Protein 7B1F (pdb70)

Organism: Homo sapiens (NCBI:txid9606)

Radius of gyration: 22.51 Å; Cα contacts (8 Å, |Δi|>4): 370; chains: 4; bounding box: 49×45×79 Å

B-factor: mean 56.95, std 21.89, range [23.75, 147.96]

Solvent-accessible surface area: 15932 Å² total

Foldseek 3Di:
DVVVVVVVVVVVVVVVVVVVVVVVVVVVVVVVVQVVCCVVLQWRWDCDPVSKTKIDGVLDPDPPDIWIWDDPVQIHTDDDPNCVVVVVLCCVPCPVVVDPVSSSVVVNVVSVVVSDDD/DDPVVVVVVVVVVVVVVVVVVVCVVCVVVVVVVQVVCCVPLQWRWDQDPVRWIWIDGVLDPDPPAIWIKGDPDPPDDDIDTDDDPNVVVPVVLCCVPCPVVVDPVVSSVVVNVVSVVVPDPD/DCAVVRVVCVVVVCPPPDD/DCAVVVVVVCVVVVVVVVD

Nearest PDB structures (foldseek):
  7b1h-assembly1_A  TM=9.766E-01  e=5.610E-18  Homo sapiens
  7b1j-assembly1_A  TM=9.605E-01  e=9.181E-18  Homo sapiens
  7b1j-assembly1_B  TM=9.249E-01  e=5.474E-17  Homo sapiens
  7b1h-assembly2_E  TM=8.716E-01  e=3.783E-17  Homo sapiens
  4dzo-assembly1_A  TM=8.527E-01  e=6.585E-17  Homo sapiens

Structure (mmCIF, N/CA/C/O backbone):
data_7B1F
#
_entry.id   7B1F
#
_cell.length_a   34.219
_cell.length_b   80.492
_cell.length_c   133.998
_cell.angle_alpha   90.000
_cell.angle_beta   90.000
_cell.angle_gamma   90.000
#
_symmetry.space_group_name_H-M   'P 21 21 21'
#
loop_
_entity.id
_entity.type
_entity.pdbx_description
1 polymer 'Mitotic spindle assembly checkpoint protein MAD1'
2 polymer 'Mitotic checkpoint serine/threonine-protein kinase BUB1'
3 water water
#
loop_
_atom_site.group_PDB
_atom_site.id
_atom_site.type_symbol
_atom_site.label_atom_id
_atom_site.label_alt_id
_atom_site.label_comp_id
_atom_site.label_asym_id
_atom_site.label_entity_id
_atom_site.label_seq_id
_atom_site.pdbx_PDB_ins_code
_atom_site.Cartn_x
_atom_site.Cartn_y
_atom_site.Cartn_z
_atom_site.occupancy
_atom_site.B_iso_or_equiv
_atom_site.auth_seq_id
_atom_site.auth_comp_id
_atom_site.auth_asym_id
_atom_site.auth_atom_id
_atom_site.pdbx_PDB_model_num
ATOM 1 N N . SER A 1 1 ? 23.457 14.693 58.703 1.00 34.79 597 SER B N 1
ATOM 2 C CA . SER A 1 1 ? 24.791 14.164 58.962 1.00 36.76 597 SER B CA 1
ATOM 3 C C . SER A 1 1 ? 25.662 14.232 57.714 1.00 38.81 597 SER B C 1
ATOM 4 O O . SER A 1 1 ? 25.153 14.218 56.594 1.00 33.36 597 SER B O 1
ATOM 7 N N . SER A 1 2 ? 26.980 14.319 57.915 1.00 33.76 598 SER B N 1
ATOM 8 C CA . SER A 1 2 ? 27.906 14.198 56.793 1.00 33.01 598 SER B CA 1
ATOM 9 C C . SER A 1 2 ? 27.741 12.850 56.106 1.00 31.12 598 SER B C 1
ATOM 10 O O . SER A 1 2 ? 27.897 12.737 54.884 1.00 39.34 598 SER B O 1
ATOM 13 N N . LYS A 1 3 ? 27.446 11.815 56.895 1.00 35.75 599 LYS B N 1
ATOM 14 C CA . LYS A 1 3 ? 27.125 10.484 56.392 1.00 38.98 599 LYS B CA 1
ATOM 15 C C . LYS A 1 3 ? 26.083 10.539 55.278 1.00 43.27 599 LYS B C 1
ATOM 16 O O . LYS A 1 3 ? 26.335 10.113 54.145 1.00 40.34 599 LYS B O 1
ATOM 22 N N . GLU A 1 4 ? 24.896 11.070 55.589 1.00 39.01 600 GLU B N 1
ATOM 23 C CA . GLU A 1 4 ? 23.820 11.122 54.602 1.00 37.97 600 GLU B CA 1
ATOM 24 C C . GLU A 1 4 ? 24.158 12.067 53.455 1.00 39.48 600 GLU B C 1
ATOM 25 O O . GLU A 1 4 ? 23.813 11.794 52.298 1.00 38.56 600 GLU B O 1
ATOM 31 N N . VAL A 1 5 ? 24.828 13.182 53.755 1.00 36.92 601 VAL B N 1
ATOM 32 C CA . VAL A 1 5 ? 25.216 14.130 52.712 1.00 36.36 601 VAL B CA 1
ATOM 33 C C . VAL A 1 5 ? 26.118 13.452 51.688 1.00 43.83 601 VAL B C 1
ATOM 34 O O . VAL A 1 5 ? 25.947 13.618 50.474 1.00 37.84 601 VAL B O 1
ATOM 38 N N . ALA A 1 6 ? 27.091 12.672 52.165 1.00 40.44 602 ALA B N 1
ATOM 39 C CA . ALA A 1 6 ? 28.003 11.987 51.254 1.00 41.27 602 ALA B CA 1
ATOM 40 C C . ALA A 1 6 ? 27.274 10.941 50.423 1.00 41.43 602 ALA B C 1
ATOM 41 O O . ALA A 1 6 ? 27.514 10.818 49.216 1.00 43.24 602 ALA B O 1
ATOM 43 N N . GLU A 1 7 ? 26.382 10.174 51.053 1.00 43.68 603 GLU B N 1
ATOM 44 C CA . GLU A 1 7 ? 25.654 9.141 50.325 1.00 47.01 603 GLU B CA 1
ATOM 45 C C . GLU A 1 7 ? 24.737 9.752 49.273 1.00 49.55 603 GLU B C 1
ATOM 46 O O . GLU A 1 7 ? 24.571 9.188 48.184 1.00 42.67 603 GLU B O 1
ATOM 52 N N . LEU A 1 8 ? 24.150 10.915 49.568 1.00 43.87 604 LEU B N 1
ATOM 53 C CA . LEU A 1 8 ? 23.220 11.521 48.623 1.00 44.57 604 LEU B CA 1
ATOM 54 C C . LEU A 1 8 ? 23.939 12.153 47.432 1.00 44.12 604 LEU B C 1
ATOM 55 O O . LEU A 1 8 ? 23.424 12.103 46.310 1.00 44.63 604 LEU B O 1
ATOM 60 N N . LYS A 1 9 ? 25.106 12.739 47.681 1.00 43.36 605 LYS B N 1
ATOM 61 C CA . LYS A 1 9 ? 25.889 13.364 46.623 1.00 43.45 605 LYS B CA 1
ATOM 62 C C . LYS A 1 9 ? 26.267 12.317 45.585 1.00 47.45 605 LYS B C 1
ATOM 63 O O . LYS A 1 9 ? 26.342 12.607 44.391 1.00 48.03 605 LYS B O 1
ATOM 69 N N . LYS A 1 10 ? 26.504 11.095 46.052 1.00 42.84 606 LYS B N 1
ATOM 70 C CA . LYS A 1 10 ? 26.862 9.992 45.171 1.00 52.64 606 LYS B CA 1
ATOM 71 C C . LYS A 1 10 ? 25.634 9.537 44.394 1.00 52.32 606 LYS B C 1
ATOM 72 O O . LYS A 1 10 ? 25.738 9.098 43.248 1.00 51.73 606 LYS B O 1
ATOM 78 N N . GLN A 1 11 ? 24.471 9.645 45.028 1.00 47.73 607 GLN B N 1
ATOM 79 C CA . GLN A 1 11 ? 23.215 9.257 44.399 1.00 50.09 607 GLN B CA 1
ATOM 80 C C . GLN A 1 11 ? 22.875 10.229 43.277 1.00 52.98 607 GLN B C 1
ATOM 81 O O . GLN A 1 11 ? 22.381 9.829 42.223 1.00 54.91 607 GLN B O 1
ATOM 87 N N . VAL A 1 12 ? 23.144 11.509 43.513 1.00 48.47 608 VAL B N 1
ATOM 88 C CA . VAL A 1 12 ? 22.879 12.541 42.519 1.00 50.14 608 VAL B CA 1
ATOM 89 C C . VAL A 1 12 ? 23.745 12.303 41.288 1.00 59.80 608 VAL B C 1
ATOM 90 O O . VAL A 1 12 ? 23.284 12.440 40.155 1.00 63.31 608 VAL B O 1
ATOM 94 N N . GLU A 1 13 ? 25.004 11.946 41.522 1.00 55.52 609 GLU B N 1
ATOM 95 C CA . GLU A 1 13 ? 25.938 11.673 40.438 1.00 58.22 609 GLU B CA 1
ATOM 96 C C . GLU A 1 13 ? 25.504 10.420 39.688 1.00 61.58 609 GLU B C 1
ATOM 97 O O . GLU A 1 13 ? 25.612 10.346 38.464 1.00 61.69 609 GLU B O 1
ATOM 103 N N . SER A 1 14 ? 25.002 9.438 40.429 1.00 60.51 610 SER B N 1
ATOM 104 C CA . SER A 1 14 ? 24.541 8.190 39.835 1.00 59.36 610 SER B CA 1
ATOM 105 C C . SER A 1 14 ? 23.282 8.423 39.008 1.00 66.74 610 SER B C 1
ATOM 106 O O . SER A 1 14 ? 23.141 7.888 37.909 1.00 69.56 610 SER B O 1
ATOM 109 N N . ALA A 1 15 ? 22.369 9.226 39.546 1.00 65.53 611 ALA B N 1
ATOM 110 C CA . ALA A 1 15 ? 21.119 9.535 38.862 1.00 63.15 611 ALA B CA 1
ATOM 111 C C . ALA A 1 15 ? 21.382 10.304 37.572 1.00 69.64 611 ALA B C 1
ATOM 112 O O . ALA A 1 15 ? 20.742 10.059 36.550 1.00 73.35 611 ALA B O 1
ATOM 114 N N . GLU A 1 16 ? 22.327 11.237 37.631 1.00 65.48 612 GLU B N 1
ATOM 115 C CA . GLU A 1 16 ? 22.683 12.042 36.470 1.00 66.75 612 GLU B CA 1
ATOM 116 C C . GLU A 1 16 ? 23.376 11.181 35.421 1.00 72.24 612 GLU B C 1
ATOM 117 O O . GLU A 1 16 ? 23.205 11.389 34.220 1.00 77.52 612 GLU B O 1
ATOM 12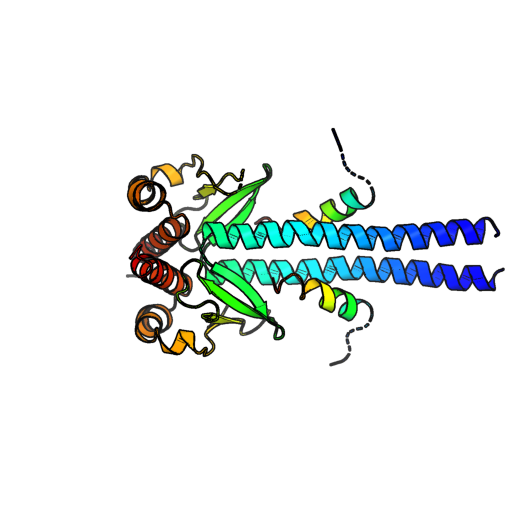3 N N . LEU A 1 17 ? 24.157 10.211 35.885 1.00 70.36 613 LEU B N 1
ATOM 124 C CA . LEU A 1 17 ? 24.875 9.312 34.990 1.00 71.40 613 LEU B CA 1
ATOM 125 C C . LEU A 1 17 ? 23.903 8.419 34.228 1.00 75.31 613 LEU B C 1
ATOM 126 O O . LEU A 1 17 ? 24.119 8.107 33.057 1.00 75.13 613 LEU B O 1
ATOM 131 N N . LYS A 1 18 ? 22.832 8.009 34.901 1.00 77.23 614 LYS B N 1
ATOM 132 C CA . LYS A 1 18 ? 21.824 7.155 34.286 1.00 75.06 614 LYS B CA 1
ATOM 133 C C . LYS A 1 18 ? 21.085 7.904 33.183 1.00 77.59 614 LYS B C 1
ATOM 134 O O . LYS A 1 18 ? 20.731 7.326 32.156 1.00 76.87 614 LYS B O 1
ATOM 140 N N . ASN A 1 19 ? 20.857 9.195 33.404 1.00 72.88 615 ASN B N 1
ATOM 141 C CA . ASN A 1 19 ? 20.164 10.028 32.429 1.00 72.53 615 ASN B CA 1
ATOM 142 C C . ASN A 1 19 ? 21.075 10.356 31.252 1.00 76.66 615 ASN B C 1
ATOM 143 O O . ASN A 1 19 ? 20.639 10.366 30.101 1.00 79.48 615 ASN B O 1
ATOM 148 N N . GLN A 1 20 ? 22.343 10.623 31.548 1.00 72.41 616 GLN B N 1
ATOM 149 C CA . GLN A 1 20 ? 23.318 10.949 30.515 1.00 76.62 616 GLN B CA 1
ATOM 150 C C . GLN A 1 20 ? 23.499 9.782 29.551 1.00 76.53 616 GLN B C 1
ATOM 151 O O . GLN A 1 20 ? 23.603 9.974 28.340 1.00 76.46 616 GLN B O 1
ATOM 157 N N . ARG A 1 21 ? 23.537 8.572 30.100 1.00 78.02 617 ARG B N 1
ATOM 158 C CA . ARG A 1 21 ? 23.701 7.368 29.295 1.00 75.12 617 ARG B CA 1
ATOM 159 C C . ARG A 1 21 ? 22.478 7.140 28.413 1.00 70.63 617 ARG B C 1
ATOM 160 O O . ARG A 1 21 ? 22.604 6.776 27.244 1.00 72.52 617 ARG B O 1
ATOM 168 N N . LEU A 1 22 ? 21.296 7.354 28.982 1.00 69.88 618 LEU B N 1
ATOM 169 C CA . LEU A 1 22 ? 20.049 7.180 28.248 1.00 72.49 618 LEU B CA 1
ATOM 170 C C . LEU A 1 22 ? 20.074 8.041 26.992 1.00 75.31 618 LEU B C 1
ATOM 171 O O . LEU A 1 22 ? 19.476 7.694 25.973 1.00 72.91 618 LEU B O 1
ATOM 176 N N . LYS A 1 23 ? 20.774 9.167 27.078 1.00 74.00 619 LYS B N 1
ATOM 177 C CA . LYS A 1 23 ? 20.904 10.095 25.942 1.00 74.23 619 LYS B CA 1
ATOM 178 C C . LYS A 1 23 ? 21.831 9.489 24.896 1.00 73.63 619 LYS B C 1
ATOM 179 O O . LYS A 1 23 ? 21.467 9.508 23.734 1.00 76.01 619 LYS B O 1
ATOM 185 N N . GLU A 1 24 ? 22.984 8.987 25.293 1.00 69.73 620 GLU B N 1
ATOM 186 C CA . GLU A 1 24 ? 23.993 8.483 24.323 1.00 68.67 620 GLU B CA 1
ATOM 187 C C . GLU A 1 24 ? 23.546 7.230 23.565 1.00 67.82 620 GLU B C 1
ATOM 188 O O . GLU A 1 24 ? 23.828 7.136 22.372 1.00 65.30 620 GLU B O 1
ATOM 194 N N . VAL A 1 25 ? 22.917 6.295 24.260 1.00 68.21 621 VAL B N 1
ATOM 195 C CA . VAL A 1 25 ? 22.539 5.015 23.627 1.00 64.91 621 VAL B CA 1
ATOM 196 C C . VAL A 1 25 ? 21.315 5.294 22.771 1.00 66.32 621 VAL B C 1
ATOM 197 O O . VAL A 1 25 ? 21.176 4.657 21.744 1.00 61.02 621 VAL B O 1
ATOM 201 N N . PHE A 1 26 ? 20.497 6.245 23.167 1.00 61.73 622 PHE B N 1
ATOM 202 C CA . PHE A 1 26 ? 19.362 6.561 22.278 1.00 68.54 622 PHE B CA 1
ATOM 203 C C . PHE A 1 26 ? 19.903 7.116 20.973 1.00 67.68 622 PHE B C 1
ATOM 204 O O . PHE A 1 26 ? 19.425 6.747 19.907 1.00 62.34 622 PHE B O 1
ATOM 212 N N . GLN A 1 27 ? 20.862 8.021 21.070 1.00 65.54 623 GLN B N 1
ATOM 213 C CA . GLN A 1 27 ? 21.398 8.697 19.877 1.00 67.44 623 GLN B CA 1
ATOM 214 C C . GLN A 1 27 ? 21.929 7.648 18.920 1.00 64.93 623 GLN B C 1
ATOM 215 O O . GLN A 1 27 ? 21.594 7.710 17.751 1.00 63.03 623 GLN B O 1
ATOM 221 N N . THR A 1 28 ? 22.738 6.737 19.422 1.00 59.89 624 THR B N 1
ATOM 222 C CA . THR A 1 28 ? 23.352 5.734 18.542 1.00 56.69 624 THR B CA 1
ATOM 223 C C . THR A 1 28 ? 22.291 4.816 17.949 1.00 55.45 624 THR B C 1
ATOM 224 O O . THR A 1 28 ? 22.380 4.528 16.767 1.00 50.95 624 THR B O 1
ATOM 228 N N . LYS A 1 29 ? 21.317 4.408 18.746 1.00 51.73 625 LYS B N 1
ATOM 229 C CA . LYS A 1 29 ? 20.342 3.387 18.303 1.00 54.25 625 LYS B CA 1
ATOM 230 C C . LYS A 1 29 ? 19.407 3.890 17.208 1.00 52.85 625 LYS B C 1
ATOM 231 O O . LYS A 1 29 ? 19.103 3.124 16.317 1.00 48.35 625 LYS B O 1
ATOM 237 N N . ILE A 1 30 ? 18.959 5.122 17.288 1.00 52.47 626 ILE B N 1
ATOM 238 C CA . ILE A 1 30 ? 17.994 5.557 16.289 1.00 59.97 626 ILE B CA 1
ATOM 239 C C . ILE A 1 30 ? 18.721 5.862 14.995 1.00 54.97 626 ILE B C 1
ATOM 240 O O . ILE A 1 30 ? 18.167 5.664 13.912 1.00 50.69 626 ILE B O 1
ATOM 245 N N . GLN A 1 31 ? 19.967 6.333 15.084 1.00 54.27 627 GLN B N 1
ATOM 246 C CA . GLN A 1 31 ? 20.747 6.558 13.877 1.00 58.00 627 GLN B CA 1
ATOM 247 C C . GLN A 1 31 ? 21.080 5.233 13.210 1.00 54.34 627 GLN B C 1
ATOM 248 O O . GLN A 1 31 ? 21.106 5.137 11.977 1.00 54.67 627 GLN B O 1
ATOM 254 N N . GLU A 1 32 ? 21.325 4.198 14.015 1.00 50.44 628 GLU B N 1
ATOM 255 C CA . GLU A 1 32 ? 21.385 2.842 13.485 1.00 49.40 628 GLU B CA 1
ATOM 256 C C . GLU A 1 32 ? 20.038 2.434 12.903 1.00 48.39 628 GLU B C 1
ATOM 257 O O . GLU A 1 32 ? 19.966 1.873 11.804 1.00 44.79 628 GLU B O 1
ATOM 263 N N . PHE A 1 33 ? 18.953 2.716 13.632 1.00 42.41 629 PHE B N 1
ATOM 264 C CA . PHE A 1 33 ? 17.620 2.379 13.143 1.00 46.68 629 PHE B CA 1
ATOM 265 C C . PHE A 1 33 ? 17.258 3.197 11.909 1.00 44.19 629 PHE B C 1
ATOM 266 O O . PHE A 1 33 ? 16.628 2.680 10.978 1.00 41.41 629 PHE B O 1
ATOM 274 N N . ARG A 1 34 ? 17.644 4.475 11.884 1.00 40.02 630 ARG B N 1
ATOM 275 C CA . ARG A 1 34 ? 17.354 5.313 10.725 1.00 46.19 630 ARG B CA 1
ATOM 276 C C . ARG A 1 34 ? 18.105 4.824 9.494 1.00 42.82 630 ARG B C 1
ATOM 277 O O . ARG A 1 34 ? 17.526 4.708 8.407 1.00 46.27 630 ARG B O 1
ATOM 285 N N . LYS A 1 35 ? 19.401 4.537 9.645 1.00 42.89 631 LYS B N 1
ATOM 286 C CA . LYS A 1 35 ? 20.176 4.018 8.524 1.00 43.63 631 LYS B CA 1
ATOM 287 C C . LYS A 1 35 ? 19.627 2.685 8.034 1.00 44.59 631 LYS B C 1
ATOM 288 O O . LYS A 1 35 ? 19.674 2.399 6.833 1.00 44.30 631 LYS B O 1
ATOM 294 N N . ALA A 1 36 ? 19.097 1.863 8.942 1.00 42.55 632 ALA B N 1
ATOM 295 C CA . ALA A 1 36 ? 18.550 0.574 8.537 1.00 41.69 632 ALA B CA 1
ATOM 296 C C . ALA A 1 36 ? 17.252 0.741 7.757 1.00 43.59 632 ALA B C 1
ATOM 297 O O . ALA A 1 36 ? 17.057 0.095 6.721 1.00 38.75 632 ALA B O 1
ATOM 299 N N . CYS A 1 37 ? 16.350 1.601 8.239 1.00 39.26 633 CYS B N 1
ATOM 300 C CA . CYS A 1 37 ? 15.095 1.829 7.528 1.00 41.24 633 CYS B CA 1
ATOM 301 C C . CYS A 1 37 ? 15.344 2.391 6.135 1.00 40.96 633 CYS B C 1
ATOM 302 O O . CYS A 1 37 ? 14.629 2.055 5.184 1.00 39.53 633 CYS B O 1
ATOM 305 N N . TYR A 1 38 ? 16.382 3.223 6.004 1.00 38.69 634 TYR B N 1
ATOM 306 C CA . TYR A 1 38 ? 16.708 3.842 4.691 1.00 37.09 634 TYR B CA 1
ATOM 307 C C . TYR A 1 38 ? 17.238 2.773 3.729 1.00 41.30 634 TYR B C 1
ATOM 308 O O . TYR A 1 38 ? 16.789 2.744 2.569 1.00 42.07 634 TYR B O 1
ATOM 317 N N . THR A 1 39 ? 18.158 1.922 4.193 1.00 35.83 635 THR B N 1
ATOM 318 C CA . THR A 1 39 ? 18.754 0.909 3.326 1.00 37.96 635 THR B CA 1
ATOM 319 C C . THR A 1 39 ? 17.732 -0.146 2.918 1.00 38.40 635 THR B C 1
ATOM 320 O O . THR A 1 39 ? 17.755 -0.639 1.784 1.00 35.47 635 THR B O 1
ATOM 324 N N . LEU A 1 40 ? 16.814 -0.490 3.822 1.00 29.91 636 LEU B N 1
ATOM 325 C CA . LEU A 1 40 ? 15.847 -1.546 3.540 1.00 33.28 636 LEU B CA 1
ATOM 326 C C . LEU A 1 40 ? 14.718 -1.051 2.640 1.00 34.97 636 LEU B C 1
ATOM 327 O O . LEU A 1 40 ? 14.458 -1.635 1.582 1.00 32.83 636 LEU B O 1
ATOM 332 N N . THR A 1 41 ? 14.042 0.028 3.039 1.00 31.89 637 THR B N 1
ATOM 333 C CA . THR A 1 41 ? 12.853 0.473 2.317 1.00 35.93 637 THR B CA 1
ATOM 334 C C . THR A 1 41 ? 13.185 1.360 1.124 1.00 38.94 637 THR B C 1
ATOM 335 O O . THR A 1 41 ? 12.394 1.433 0.177 1.00 33.95 637 THR B O 1
ATOM 339 N N . GLY A 1 42 ? 14.325 2.043 1.153 1.00 34.58 638 GLY B N 1
ATOM 340 C CA . GLY A 1 42 ? 14.676 2.975 0.104 1.00 37.51 638 GLY B CA 1
ATOM 341 C C . GLY A 1 42 ? 14.118 4.370 0.266 1.00 37.50 638 GLY B C 1
ATOM 342 O O . GLY A 1 42 ? 14.083 5.123 -0.714 1.00 36.64 638 GLY B O 1
ATOM 343 N N . TYR A 1 43 ? 13.685 4.747 1.469 1.00 37.46 639 TYR B N 1
ATOM 344 C CA . TYR A 1 43 ? 13.079 6.053 1.704 1.00 39.09 639 TYR B CA 1
ATOM 345 C C . TYR A 1 43 ? 13.687 6.710 2.936 1.00 40.45 639 TYR B C 1
ATOM 346 O O . TYR A 1 43 ? 13.777 6.082 3.995 1.00 40.35 639 TYR B O 1
ATOM 355 N N . GLN A 1 44 ? 14.028 8.000 2.807 1.00 45.73 640 GLN B N 1
ATOM 356 C CA . GLN A 1 44 ? 14.539 8.785 3.964 1.00 50.79 640 GLN B CA 1
ATOM 357 C C . GLN A 1 44 ? 13.331 9.434 4.643 1.00 48.84 640 GLN B C 1
ATOM 358 O O . GLN A 1 44 ? 12.758 10.364 4.049 1.00 48.98 640 GLN B O 1
ATOM 364 N N . ILE A 1 45 ? 12.961 8.964 5.834 1.00 44.26 641 ILE B N 1
ATOM 365 C CA . ILE A 1 45 ? 11.780 9.445 6.546 1.00 46.94 641 ILE B CA 1
ATOM 366 C C . ILE A 1 45 ? 12.221 10.498 7.556 1.00 53.32 641 ILE B C 1
ATOM 367 O O . ILE A 1 45 ? 12.817 10.172 8.589 1.00 53.05 641 ILE B O 1
ATOM 372 N N . ASP A 1 46 ? 11.920 11.761 7.259 1.00 51.17 642 ASP B N 1
ATOM 373 C CA . ASP A 1 46 ? 12.223 12.886 8.135 1.00 53.30 642 ASP B CA 1
ATOM 374 C C . ASP A 1 46 ? 10.927 13.433 8.716 1.00 59.33 642 ASP B C 1
ATOM 375 O O . ASP A 1 46 ? 9.992 13.741 7.970 1.00 59.17 642 ASP B O 1
ATOM 380 N N . ILE A 1 47 ? 10.890 13.600 10.031 1.00 63.05 643 ILE B N 1
ATOM 381 C CA . ILE A 1 47 ? 9.747 14.287 10.690 1.00 66.36 643 ILE B CA 1
ATOM 382 C C . ILE A 1 47 ? 10.063 15.775 10.602 1.00 71.99 643 ILE B C 1
ATOM 383 O O . ILE A 1 47 ? 11.016 16.198 11.247 1.00 68.93 643 ILE B O 1
ATOM 388 N N . THR A 1 48 ? 9.307 16.519 9.795 1.00 74.15 644 THR B N 1
ATOM 389 C CA . THR A 1 48 ? 9.609 17.945 9.528 1.00 74.95 644 THR B CA 1
ATOM 390 C C . THR A 1 48 ? 9.127 18.869 10.634 1.00 79.28 644 THR B C 1
ATOM 391 O O . THR A 1 48 ? 8.429 18.396 11.522 1.00 78.39 644 THR B O 1
ATOM 395 N N . THR A 1 49 ? 9.423 20.158 10.497 1.00 83.91 645 THR B N 1
ATOM 396 C CA . THR A 1 49 ? 9.108 21.181 11.539 1.00 86.27 645 THR B CA 1
ATOM 397 C C . THR A 1 49 ? 7.607 21.354 11.769 1.00 89.21 645 THR B C 1
ATOM 398 O O . THR A 1 49 ? 7.267 22.083 12.715 1.00 92.01 645 THR B O 1
ATOM 402 N N . GLU A 1 50 ? 6.753 20.767 10.928 1.00 83.33 646 GLU B N 1
ATOM 403 C CA . GLU A 1 50 ? 5.288 20.846 11.179 1.00 83.34 646 GLU B CA 1
ATOM 404 C C . GLU A 1 50 ? 4.697 19.505 11.631 1.00 83.42 646 GLU B C 1
ATOM 405 O O . GLU A 1 50 ? 3.506 19.294 11.376 1.00 83.68 646 GLU B O 1
ATOM 411 N N . ASN A 1 51 ? 5.484 18.614 12.234 1.00 81.57 647 ASN B N 1
ATOM 412 C CA . ASN A 1 51 ? 4.955 17.257 12.552 1.00 81.17 647 ASN B CA 1
ATOM 413 C C . ASN A 1 51 ? 4.439 16.631 11.258 1.00 83.28 647 ASN B C 1
ATOM 414 O O . ASN A 1 51 ? 3.399 15.951 11.281 1.00 85.11 647 ASN B O 1
ATOM 419 N N . GLN A 1 52 ? 5.144 16.865 10.159 1.00 79.61 648 GLN B N 1
ATOM 420 C CA . GLN A 1 52 ? 4.773 16.255 8.870 1.00 70.97 648 GLN B CA 1
ATOM 421 C C . GLN A 1 52 ? 5.860 15.227 8.582 1.00 69.69 648 GLN B C 1
ATOM 422 O O . GLN A 1 52 ? 6.899 15.303 9.228 1.00 71.16 648 GLN B O 1
ATOM 428 N N . TYR A 1 53 ? 5.623 14.316 7.655 1.00 62.44 649 TYR B N 1
ATOM 429 C CA . TYR A 1 53 ? 6.652 13.323 7.271 1.00 57.02 649 TYR B CA 1
ATOM 430 C C . TYR A 1 53 ? 7.087 13.547 5.830 1.00 58.77 649 TYR B C 1
ATOM 431 O O . TYR A 1 53 ? 6.262 13.378 4.941 1.00 53.93 649 TYR B O 1
ATOM 440 N N . ARG A 1 54 ? 8.322 14.007 5.630 1.00 54.97 650 ARG B N 1
ATOM 441 C CA . ARG A 1 54 ? 8.850 14.194 4.287 1.00 57.45 650 ARG B CA 1
ATOM 442 C C . ARG A 1 54 ? 9.725 13.003 3.929 1.00 56.12 650 ARG B C 1
ATOM 443 O O . ARG A 1 54 ? 10.576 12.588 4.723 1.00 52.27 650 ARG B O 1
ATOM 451 N N . LEU A 1 55 ? 9.510 12.458 2.737 1.00 53.18 651 LEU B N 1
ATOM 452 C CA . LEU A 1 55 ? 10.177 11.243 2.299 1.00 49.42 651 LEU B CA 1
ATOM 453 C C . LEU A 1 55 ? 11.015 11.528 1.063 1.00 49.56 651 LEU B C 1
ATOM 454 O O . LEU A 1 55 ? 10.567 12.217 0.140 1.00 47.65 651 LEU B O 1
ATOM 459 N N . THR A 1 56 ? 12.236 11.004 1.058 1.00 46.89 652 THR B N 1
ATOM 460 C CA . THR A 1 56 ? 13.147 11.116 -0.071 1.00 47.14 652 THR B CA 1
ATOM 461 C C . THR A 1 56 ? 13.575 9.718 -0.489 1.00 46.53 652 THR B C 1
ATOM 462 O O . THR A 1 56 ? 13.976 8.910 0.355 1.00 45.49 652 THR B O 1
ATOM 466 N N . SER A 1 57 ? 13.485 9.435 -1.784 1.00 43.63 653 SER B N 1
ATOM 467 C CA . SER A 1 57 ? 13.828 8.116 -2.289 1.00 40.54 653 SER B CA 1
ATOM 468 C C . SER A 1 57 ? 15.332 7.988 -2.486 1.00 43.34 653 SER B C 1
ATOM 469 O O . SER A 1 57 ? 16.011 8.950 -2.855 1.00 42.40 653 SER B O 1
ATOM 472 N N . LEU A 1 58 ? 15.849 6.784 -2.228 1.00 43.35 654 LEU B N 1
ATOM 473 C CA . LEU A 1 58 ? 17.241 6.490 -2.548 1.00 45.13 654 LEU B CA 1
ATOM 474 C C . LEU A 1 58 ? 17.508 6.644 -4.039 1.00 41.26 654 LEU B C 1
ATOM 475 O O . LEU A 1 58 ? 18.637 6.945 -4.444 1.00 40.22 654 LEU B O 1
ATOM 480 N N . TYR A 1 59 ? 16.480 6.455 -4.865 1.00 37.52 655 TYR B N 1
ATOM 481 C CA . TYR A 1 59 ? 16.588 6.562 -6.312 1.00 41.67 655 TYR B CA 1
ATOM 482 C C . TYR A 1 59 ? 16.019 7.873 -6.842 1.00 43.12 655 TYR B C 1
ATOM 483 O O . TYR A 1 59 ? 15.619 7.940 -8.010 1.00 47.42 655 TYR B O 1
ATOM 492 N N . ALA A 1 60 ? 15.967 8.909 -6.006 1.00 46.39 656 ALA B N 1
ATOM 493 C CA . ALA A 1 60 ? 15.503 10.215 -6.453 1.00 50.03 656 ALA B CA 1
ATOM 494 C C . ALA A 1 60 ? 16.390 10.727 -7.579 1.00 50.54 656 ALA B C 1
ATOM 495 O O . ALA A 1 60 ? 17.620 10.718 -7.472 1.00 52.10 656 ALA B O 1
ATOM 497 N N . GLU A 1 61 ? 15.761 11.171 -8.667 1.00 53.83 657 GLU B N 1
ATOM 498 C CA . GLU A 1 61 ? 16.509 11.554 -9.856 1.00 57.01 657 GLU B CA 1
ATOM 499 C C . GLU A 1 61 ? 17.101 12.953 -9.764 1.00 58.44 657 GLU B C 1
ATOM 500 O O . GLU A 1 61 ? 18.092 13.236 -10.445 1.00 60.65 657 GLU B O 1
ATOM 506 N N . HIS A 1 62 ? 16.530 13.832 -8.938 1.00 60.17 658 HIS B N 1
ATOM 507 C CA . HIS A 1 62 ? 17.045 15.183 -8.803 1.00 61.58 658 HIS B CA 1
ATOM 508 C C . HIS A 1 62 ? 17.074 15.574 -7.329 1.00 63.42 658 HIS B C 1
ATOM 509 O O . HIS A 1 62 ? 16.077 15.362 -6.615 1.00 61.02 658 HIS B O 1
ATOM 516 N N . PRO A 1 63 ? 18.184 16.131 -6.849 1.00 64.10 659 PRO B N 1
ATOM 517 C CA . PRO A 1 63 ? 18.240 16.579 -5.453 1.00 63.01 659 PRO B CA 1
ATOM 518 C C . PRO A 1 63 ? 17.139 17.585 -5.159 1.00 62.56 659 PRO B C 1
ATOM 519 O O . PRO A 1 63 ? 16.918 18.534 -5.915 1.00 66.57 659 PRO B O 1
ATOM 523 N N . GLY A 1 64 ? 16.432 17.362 -4.056 1.00 56.47 660 GLY B N 1
ATOM 524 C CA . GLY A 1 64 ? 15.303 18.173 -3.676 1.00 58.98 660 GLY B CA 1
ATOM 525 C C . GLY A 1 64 ? 13.955 17.529 -3.924 1.00 54.91 660 GLY B C 1
ATOM 526 O O . GLY A 1 64 ? 12.955 17.986 -3.359 1.00 50.51 660 GLY B O 1
ATOM 527 N N . ASP A 1 65 ? 13.900 16.490 -4.756 1.00 53.69 661 ASP B N 1
ATOM 528 C CA . ASP A 1 65 ? 12.650 15.775 -4.977 1.00 52.80 661 ASP B CA 1
ATOM 529 C C . ASP A 1 65 ? 12.222 15.074 -3.696 1.00 52.00 661 ASP B C 1
ATOM 530 O O . ASP A 1 65 ? 13.006 14.345 -3.081 1.00 52.03 661 ASP B O 1
ATOM 535 N N . CYS A 1 66 ? 10.974 15.294 -3.293 1.00 45.38 662 CYS B N 1
ATOM 536 C CA . CYS A 1 66 ? 10.494 14.758 -2.030 1.00 50.66 662 CYS B CA 1
ATOM 537 C C . CYS A 1 66 ? 8.983 14.612 -2.085 1.00 50.40 662 CYS B C 1
ATOM 538 O O . CYS A 1 66 ? 8.312 15.189 -2.944 1.00 49.35 662 CYS B O 1
ATOM 541 N N . LEU A 1 67 ? 8.463 13.825 -1.149 1.00 50.10 663 LEU B N 1
ATOM 542 C CA . LEU A 1 67 ? 7.034 13.682 -0.922 1.00 53.81 663 LEU B CA 1
ATOM 543 C C . LEU A 1 67 ? 6.748 14.005 0.536 1.00 55.82 663 LEU B C 1
ATOM 544 O O . LEU A 1 67 ? 7.496 13.591 1.428 1.00 55.67 663 LEU B O 1
ATOM 549 N N . ILE A 1 68 ? 5.678 14.755 0.781 1.00 52.98 664 ILE B N 1
ATOM 550 C CA . ILE A 1 68 ? 5.305 15.171 2.127 1.00 56.03 664 ILE B CA 1
ATOM 551 C C . ILE A 1 68 ? 3.939 14.587 2.454 1.00 57.04 664 ILE B C 1
ATOM 552 O O . ILE A 1 68 ? 2.983 14.757 1.688 1.00 55.38 664 ILE B O 1
ATOM 557 N N . PHE A 1 69 ? 3.853 13.901 3.590 1.00 52.93 665 PHE B N 1
ATOM 558 C CA . PHE A 1 69 ? 2.620 13.287 4.058 1.00 57.01 665 PHE B CA 1
ATOM 559 C C . PHE A 1 69 ? 2.201 13.947 5.362 1.00 61.74 665 PHE B C 1
ATOM 560 O O . PHE A 1 69 ? 3.021 14.110 6.272 1.00 62.33 665 PHE B O 1
ATOM 568 N N . LYS A 1 70 ? 0.930 14.328 5.447 1.00 62.04 666 LYS B N 1
ATOM 569 C CA . LYS A 1 70 ? 0.374 14.956 6.636 1.00 65.13 666 LYS B CA 1
ATOM 570 C C . LYS A 1 70 ? -0.317 13.908 7.499 1.00 69.01 666 LYS B C 1
ATOM 571 O O . LYS A 1 70 ? -1.028 13.039 6.987 1.00 71.41 666 LYS B O 1
ATOM 577 N N . ALA A 1 71 ? -0.102 13.994 8.807 1.00 67.44 667 ALA B N 1
ATOM 578 C CA . ALA A 1 71 ? -0.715 13.083 9.760 1.00 75.46 667 ALA B CA 1
ATOM 579 C C . ALA A 1 71 ? -1.872 13.767 10.478 1.00 83.32 667 ALA B C 1
ATOM 580 O O . ALA A 1 71 ? -1.868 14.982 10.687 1.00 85.62 667 ALA B O 1
ATOM 582 N N . THR A 1 72 ? -2.866 12.969 10.855 1.00 89.65 668 THR B N 1
ATOM 583 C CA . THR A 1 72 ? -4.056 13.484 11.523 1.00 88.70 668 THR B CA 1
ATOM 584 C C . THR A 1 72 ? -4.290 12.766 12.849 1.00 86.89 668 THR B C 1
ATOM 585 O O . THR A 1 72 ? -4.900 13.314 13.768 1.00 90.16 668 THR B O 1
ATOM 589 N N . SER A 1 77 ? -4.951 8.662 11.768 1.00 94.36 673 SER B N 1
ATOM 590 C CA . SER A 1 77 ? -5.097 7.279 11.329 1.00 96.72 673 SER B CA 1
ATOM 591 C C . SER A 1 77 ? -4.895 7.173 9.822 1.00 92.29 673 SER B C 1
ATOM 592 O O . SER A 1 77 ? -4.269 6.234 9.335 1.00 88.14 673 SER B O 1
ATOM 595 N N . LYS A 1 78 ? -5.438 8.137 9.088 1.00 90.47 674 LYS B N 1
ATOM 596 C CA . LYS A 1 78 ? -5.218 8.257 7.655 1.00 85.80 674 LYS B CA 1
ATOM 597 C C . LYS A 1 78 ? -4.199 9.357 7.395 1.00 83.01 674 LYS B C 1
ATOM 598 O O . LYS A 1 78 ? -4.097 10.317 8.162 1.00 85.76 674 LYS B O 1
ATOM 604 N N . MET A 1 79 ? -3.439 9.224 6.313 1.00 74.83 675 MET B N 1
ATOM 605 C CA . MET A 1 79 ? -2.422 10.225 6.035 1.00 66.95 675 MET B CA 1
ATOM 606 C C . MET A 1 79 ? -2.559 10.765 4.626 1.00 63.28 675 MET B C 1
ATOM 607 O O . MET A 1 79 ? -2.598 10.000 3.655 1.00 65.10 675 MET B O 1
ATOM 612 N N . GLN A 1 80 ? -2.564 12.087 4.535 1.00 63.76 676 GLN B N 1
ATOM 613 C CA . GLN A 1 80 ? -2.826 12.826 3.315 1.00 65.58 676 GLN B CA 1
ATOM 614 C C . GLN A 1 80 ? -1.509 13.239 2.681 1.00 62.30 676 GLN B C 1
ATOM 615 O O . GLN A 1 80 ? -0.625 13.771 3.361 1.00 60.52 676 GLN B O 1
ATOM 621 N N . LEU A 1 81 ? -1.383 12.987 1.384 1.00 56.34 677 LEU B N 1
ATOM 622 C CA . LEU A 1 81 ? -0.241 13.466 0.625 1.00 56.43 677 LEU B CA 1
ATOM 623 C C . LEU A 1 81 ? -0.439 14.937 0.285 1.00 61.99 677 LEU B C 1
ATOM 624 O O . LEU A 1 81 ? -1.498 15.329 -0.215 1.00 63.29 677 LEU B O 1
ATOM 629 N N . LEU A 1 82 ? 0.575 15.747 0.561 1.00 59.88 678 LEU B N 1
ATOM 630 C CA . LEU A 1 82 ? 0.531 17.172 0.280 1.00 59.29 678 LEU B CA 1
ATOM 631 C C . LEU A 1 82 ? 1.242 17.478 -1.034 1.00 62.10 678 LEU B C 1
ATOM 632 O O . LEU A 1 82 ? 1.931 16.634 -1.615 1.00 62.80 678 LEU B O 1
ATOM 637 N N . GLU A 1 83 ? 1.068 18.715 -1.495 1.00 64.29 679 GLU B N 1
ATOM 638 C CA . GLU A 1 83 ? 1.599 19.134 -2.786 1.00 60.92 679 GLU B CA 1
ATOM 639 C C . GLU A 1 83 ? 3.086 19.462 -2.688 1.00 59.06 679 GLU B C 1
ATOM 640 O O . GLU A 1 83 ? 3.513 20.219 -1.808 1.00 66.91 679 GLU B O 1
ATOM 646 N N . THR A 1 84 ? 3.842 18.865 -3.60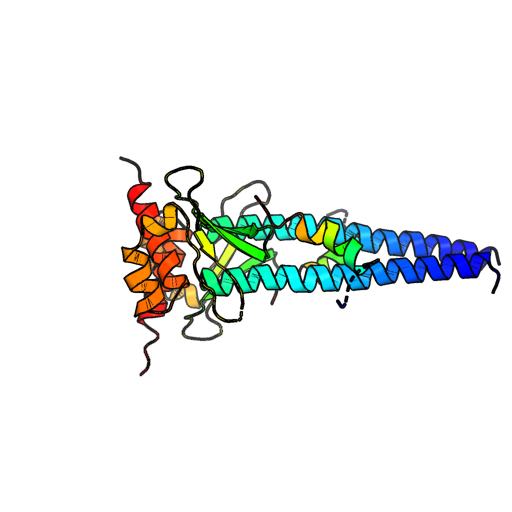4 1.00 59.56 680 THR B N 1
ATOM 647 C CA . THR A 1 84 ? 5.291 19.119 -3.793 1.00 59.77 680 THR B CA 1
ATOM 648 C C . THR A 1 84 ? 5.570 19.087 -5.298 1.00 58.00 680 THR B C 1
ATOM 649 O O . THR A 1 84 ? 4.735 18.560 -6.054 1.00 63.30 680 THR B O 1
ATOM 653 N N . GLU A 1 85 ? 6.694 19.657 -5.716 1.00 59.80 681 GLU B N 1
ATOM 654 C CA . GLU A 1 85 ? 7.057 19.651 -7.152 1.00 62.71 681 GLU B CA 1
ATOM 655 C C . GLU A 1 85 ? 7.036 18.209 -7.676 1.00 62.33 681 GLU B C 1
ATOM 656 O O . GLU A 1 85 ? 6.555 18.003 -8.796 1.00 62.36 681 GLU B O 1
ATOM 662 N N . PHE A 1 86 ? 7.474 17.245 -6.862 1.00 61.26 682 PHE B N 1
ATOM 663 C CA . PHE A 1 86 ? 7.567 15.859 -7.295 1.00 59.70 682 PHE B CA 1
ATOM 664 C C . PHE A 1 86 ? 6.207 15.166 -7.252 1.00 53.81 682 PHE B C 1
ATOM 665 O O . PHE A 1 86 ? 5.967 14.229 -8.023 1.00 60.35 682 PHE B O 1
ATOM 673 N N . SER A 1 87 ? 5.310 15.616 -6.369 1.00 59.62 683 SER B N 1
ATOM 674 C CA . SER A 1 87 ? 3.948 15.091 -6.333 1.00 59.88 683 SER B CA 1
ATOM 675 C C . SER A 1 87 ? 3.270 15.201 -7.695 1.00 57.55 683 SER B C 1
ATOM 676 O O . SER A 1 87 ? 2.583 14.271 -8.136 1.00 57.54 683 SER B O 1
ATOM 679 N N . HIS A 1 88 ? 3.471 16.327 -8.385 1.00 63.00 684 HIS B N 1
ATOM 680 C CA . HIS A 1 88 ? 2.812 16.542 -9.668 1.00 65.41 684 HIS B CA 1
ATOM 681 C C . HIS A 1 88 ? 3.349 15.612 -10.749 1.00 62.76 684 HIS B C 1
ATOM 682 O O . HIS A 1 88 ? 2.596 15.202 -11.639 1.00 68.52 684 HIS B O 1
ATOM 689 N N . THR A 1 89 ? 4.637 15.268 -10.691 1.00 60.85 685 THR B N 1
ATOM 690 C CA . THR A 1 89 ? 5.235 14.423 -11.717 1.00 59.27 685 THR B CA 1
ATOM 691 C C . THR A 1 89 ? 4.730 12.986 -11.677 1.00 56.70 685 THR B C 1
ATOM 692 O O . THR A 1 89 ? 4.966 12.246 -12.638 1.00 57.55 685 THR B O 1
ATOM 696 N N . VAL A 1 90 ? 4.048 12.572 -10.607 1.00 59.22 686 VAL B N 1
ATOM 697 C CA . VAL A 1 90 ? 3.603 11.187 -10.469 1.00 54.47 686 VAL B CA 1
ATOM 698 C C . VAL A 1 90 ? 2.100 11.128 -10.215 1.00 55.89 686 VAL B C 1
ATOM 699 O O . VAL A 1 90 ? 1.618 10.305 -9.428 1.00 54.39 686 VAL B O 1
ATOM 703 N N . GLY A 1 91 ? 1.352 11.987 -10.897 1.00 55.43 687 GLY B N 1
ATOM 704 C CA . GLY A 1 91 ? -0.090 12.005 -10.745 1.00 51.96 687 GLY B CA 1
ATOM 705 C C . GLY A 1 91 ? -0.692 10.655 -11.088 1.00 49.49 687 GLY B C 1
ATOM 706 O O . GLY A 1 91 ? -1.669 10.225 -10.474 1.00 50.37 687 GLY B O 1
ATOM 707 N N . GLU A 1 92 ? -0.102 9.985 -12.074 1.00 49.87 688 GLU B N 1
ATOM 708 C CA . GLU A 1 92 ? -0.576 8.676 -12.514 1.00 52.07 688 GLU B CA 1
ATOM 709 C C . GLU A 1 92 ? -0.467 7.610 -11.425 1.00 55.10 688 GLU B C 1
ATOM 710 O O . GLU A 1 92 ? -1.369 6.789 -11.259 1.00 48.52 688 GLU B O 1
ATOM 716 N N . LEU A 1 93 ? 0.639 7.627 -10.687 1.00 50.94 689 LEU B N 1
ATOM 717 C CA . LEU A 1 93 ? 0.859 6.657 -9.619 1.00 48.69 689 LEU B CA 1
ATOM 718 C C . LEU A 1 93 ? -0.081 6.916 -8.448 1.00 46.64 689 LEU B C 1
ATOM 719 O O . LEU A 1 93 ? -0.563 5.984 -7.803 1.00 45.07 689 LEU B O 1
ATOM 724 N N . ILE A 1 94 ? -0.333 8.192 -8.181 1.00 45.20 690 ILE B N 1
ATOM 725 C CA . ILE A 1 94 ? -1.215 8.604 -7.093 1.00 51.42 690 ILE B CA 1
ATOM 726 C C . ILE A 1 94 ? -2.647 8.160 -7.375 1.00 48.51 690 ILE B C 1
ATOM 727 O O . ILE A 1 94 ? -3.390 7.774 -6.462 1.00 46.65 690 ILE B O 1
ATOM 732 N N . GLU A 1 95 ? -3.056 8.205 -8.645 1.00 52.32 691 GLU B N 1
ATOM 733 C CA . GLU A 1 95 ? -4.418 7.833 -9.015 1.00 52.11 691 GLU B CA 1
ATOM 734 C C . GLU A 1 95 ? -4.649 6.333 -8.857 1.00 45.69 691 GLU B C 1
ATOM 735 O O . GLU A 1 95 ? -5.665 5.908 -8.293 1.00 51.02 691 GLU B O 1
ATOM 741 N N . VAL A 1 96 ? -3.719 5.517 -9.353 1.00 48.68 692 VAL B N 1
ATOM 742 C CA . VAL A 1 96 ? -3.882 4.067 -9.278 1.00 46.62 692 VAL B CA 1
ATOM 743 C C . VAL A 1 96 ? -3.821 3.592 -7.832 1.00 50.36 692 VAL B C 1
ATOM 744 O O . VAL A 1 96 ? -4.713 2.880 -7.355 1.00 44.11 692 VAL B O 1
ATOM 748 N N . HIS A 1 97 ? -2.776 3.985 -7.109 1.00 44.68 693 HIS B N 1
ATOM 749 C CA . HIS A 1 97 ? -2.447 3.344 -5.842 1.00 45.00 693 HIS B CA 1
ATOM 750 C C . HIS A 1 97 ? -2.964 4.081 -4.612 1.00 48.36 693 HIS B C 1
ATOM 751 O O . HIS A 1 97 ? -3.328 3.429 -3.628 1.00 50.10 693 HIS B O 1
ATOM 758 N N . LEU A 1 98 ? -3.011 5.416 -4.619 1.00 46.12 694 LEU B N 1
ATOM 759 C CA . LEU A 1 98 ? -3.482 6.105 -3.419 1.00 45.84 694 LEU B CA 1
ATOM 760 C C . LEU A 1 98 ? -5.002 6.211 -3.359 1.00 54.75 694 LEU B C 1
ATOM 761 O O . LEU A 1 98 ? -5.582 6.113 -2.273 1.00 52.92 694 LEU B O 1
ATOM 766 N N . ARG A 1 99 ? -5.670 6.421 -4.493 1.00 54.16 695 ARG B N 1
ATOM 767 C CA . ARG A 1 99 ? -7.118 6.603 -4.484 1.00 54.66 695 ARG B CA 1
ATOM 768 C C . ARG A 1 99 ? -7.863 5.309 -4.795 1.00 56.58 695 ARG B C 1
ATOM 769 O O . ARG A 1 99 ? -8.700 4.870 -4.000 1.00 63.13 695 ARG B O 1
ATOM 777 N N . ARG A 1 100 ? -7.583 4.694 -5.948 1.00 52.40 696 ARG B N 1
ATOM 778 C CA . ARG A 1 100 ? -8.249 3.443 -6.301 1.00 53.56 696 ARG B CA 1
ATOM 779 C C . ARG A 1 100 ? -7.956 2.359 -5.271 1.00 57.51 696 ARG B C 1
ATOM 780 O O . ARG A 1 100 ? -8.876 1.759 -4.703 1.00 55.67 696 ARG B O 1
ATOM 788 N N . GLN A 1 101 ? -6.674 2.101 -5.012 1.00 53.88 697 GLN B N 1
ATOM 789 C CA . GLN A 1 101 ? -6.290 1.038 -4.094 1.00 50.14 697 GLN B CA 1
ATOM 790 C C . GLN A 1 101 ? -6.324 1.472 -2.635 1.00 46.11 697 GLN B C 1
ATOM 791 O O . GLN A 1 101 ? -6.423 0.610 -1.755 1.00 47.27 697 GLN B O 1
ATOM 797 N N . ASP A 1 102 ? -6.248 2.777 -2.362 1.00 52.40 698 ASP B N 1
ATOM 798 C CA . ASP A 1 102 ? -6.231 3.301 -0.994 1.00 48.88 698 ASP B CA 1
ATOM 799 C C . ASP A 1 102 ? -5.076 2.693 -0.197 1.00 44.94 698 ASP B C 1
ATOM 800 O O . ASP A 1 102 ? -5.237 2.238 0.938 1.00 42.27 698 ASP B O 1
ATOM 805 N N . SER A 1 103 ? -3.894 2.685 -0.809 1.00 46.63 699 SER B N 1
ATOM 806 C CA . SER A 1 103 ? -2.717 2.057 -0.216 1.00 47.46 699 SER B CA 1
ATOM 807 C C . SER A 1 103 ? -1.505 2.949 -0.454 1.00 41.36 699 SER B C 1
ATOM 808 O O . SER A 1 103 ? -0.998 3.021 -1.575 1.00 36.44 699 SER B O 1
ATOM 811 N N . ILE A 1 104 ? -1.058 3.633 0.605 1.00 37.04 700 ILE B N 1
ATOM 812 C CA . ILE A 1 104 ? 0.247 4.299 0.531 1.00 40.28 700 ILE B CA 1
ATOM 813 C C . ILE A 1 104 ? 1.368 3.312 0.308 1.00 33.71 700 ILE B C 1
ATOM 814 O O . ILE A 1 104 ? 2.265 3.602 -0.504 1.00 35.14 700 ILE B O 1
ATOM 819 N N . PRO A 1 105 ? 1.418 2.138 0.963 1.00 32.53 701 PRO B N 1
ATOM 820 C CA . PRO A 1 105 ? 2.514 1.197 0.673 1.00 33.80 701 PRO B CA 1
ATOM 821 C C . PRO A 1 105 ? 2.576 0.756 -0.778 1.00 31.62 701 PRO B C 1
ATOM 822 O O . PRO A 1 105 ? 3.676 0.638 -1.332 1.00 31.16 701 PRO B O 1
ATOM 826 N N . ALA A 1 106 ? 1.429 0.497 -1.411 1.00 33.85 702 ALA B N 1
ATOM 827 C CA . ALA A 1 106 ? 1.440 0.149 -2.829 1.00 34.86 702 ALA B CA 1
ATOM 828 C C . ALA A 1 106 ? 1.916 1.322 -3.676 1.00 33.12 702 ALA B C 1
ATOM 829 O O . ALA A 1 106 ? 2.597 1.129 -4.692 1.00 33.03 702 ALA B O 1
ATOM 831 N N . PHE A 1 107 ? 1.570 2.544 -3.269 1.00 35.01 703 PHE B N 1
ATOM 832 C CA . PHE A 1 107 ? 2.028 3.735 -3.977 1.00 33.24 703 PHE B CA 1
ATOM 833 C C . PHE A 1 107 ? 3.545 3.865 -3.910 1.00 33.82 703 PHE B C 1
ATOM 834 O O . PHE A 1 107 ? 4.223 3.950 -4.941 1.00 31.55 703 PHE B O 1
ATOM 842 N N . LEU A 1 108 ? 4.097 3.880 -2.695 1.00 30.87 704 LEU B N 1
ATOM 843 C CA . LEU A 1 108 ? 5.538 4.047 -2.543 1.00 31.57 704 LEU B CA 1
ATOM 844 C C . LEU A 1 108 ? 6.309 2.880 -3.147 1.00 31.25 704 LEU B C 1
ATOM 845 O O . LEU A 1 108 ? 7.410 3.074 -3.675 1.00 34.09 704 LEU B O 1
ATOM 850 N N . SER A 1 109 ? 5.752 1.667 -3.086 1.00 30.50 705 SER B N 1
ATOM 851 C CA . SER A 1 109 ? 6.414 0.518 -3.699 1.00 30.77 705 SER B CA 1
ATOM 852 C C . SER A 1 109 ? 6.495 0.679 -5.212 1.00 33.90 705 SER B C 1
ATOM 853 O O . SER A 1 109 ? 7.547 0.443 -5.819 1.00 34.46 705 SER B O 1
ATOM 856 N N . SER A 1 110 ? 5.385 1.077 -5.840 1.00 33.61 706 SER B N 1
ATOM 857 C CA . SER A 1 110 ? 5.388 1.299 -7.282 1.00 36.88 706 SER B CA 1
ATOM 858 C C . SER A 1 110 ? 6.345 2.420 -7.663 1.00 34.73 706 SER B C 1
ATOM 859 O O . SER A 1 110 ? 7.021 2.347 -8.695 1.00 33.62 706 SER B O 1
ATOM 862 N N . LEU A 1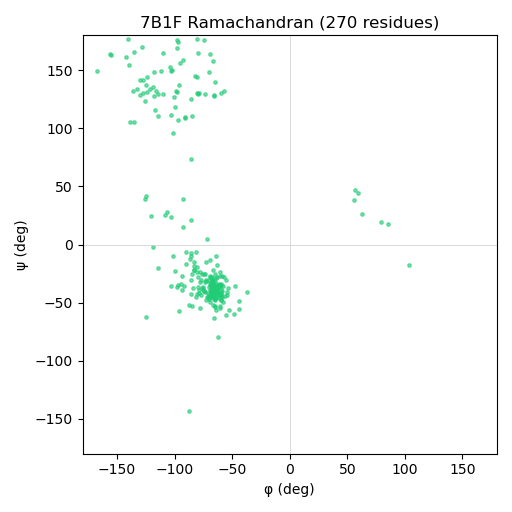 111 ? 6.419 3.466 -6.837 1.00 33.53 707 LEU B N 1
ATOM 863 C CA . LEU A 1 111 ? 7.333 4.569 -7.116 1.00 37.19 707 LEU B CA 1
ATOM 864 C C . LEU A 1 111 ? 8.784 4.105 -7.057 1.00 37.55 707 LEU B C 1
ATOM 865 O O . LEU A 1 111 ? 9.587 4.429 -7.939 1.00 37.50 707 LEU B O 1
ATOM 870 N N . THR A 1 112 ? 9.134 3.336 -6.020 1.00 35.03 708 THR B N 1
ATOM 871 C CA . THR A 1 112 ? 10.502 2.839 -5.884 1.00 34.04 708 THR B CA 1
ATOM 872 C C . THR A 1 112 ? 10.909 2.009 -7.095 1.00 33.46 708 THR B C 1
ATOM 873 O O . THR A 1 112 ? 12.009 2.174 -7.635 1.00 35.39 708 THR B O 1
ATOM 877 N N . LEU A 1 113 ? 10.028 1.111 -7.539 1.00 32.78 709 LEU B N 1
ATOM 878 C CA . LEU A 1 113 ? 10.349 0.265 -8.684 1.00 33.24 709 LEU B CA 1
ATOM 879 C C . LEU A 1 113 ? 10.503 1.091 -9.956 1.00 39.67 709 LEU B C 1
ATOM 880 O O . LEU A 1 113 ? 11.393 0.827 -10.773 1.00 33.82 709 LEU B O 1
ATOM 885 N N . GLU A 1 114 ? 9.646 2.098 -10.138 1.00 38.45 710 GLU B N 1
ATOM 886 C CA . GLU A 1 114 ? 9.759 2.972 -11.302 1.00 39.27 710 GLU B CA 1
ATOM 887 C C . GLU A 1 114 ? 11.050 3.781 -11.254 1.00 39.19 710 GLU B C 1
ATOM 888 O O . GLU A 1 114 ? 11.765 3.892 -12.257 1.00 39.46 710 GLU B O 1
ATOM 894 N N . LEU A 1 115 ? 11.365 4.354 -10.090 1.00 38.94 711 LEU B N 1
ATOM 895 C CA . LEU A 1 115 ? 12.602 5.114 -9.947 1.00 40.53 711 LEU B CA 1
ATOM 896 C C . LEU A 1 115 ? 13.822 4.217 -10.119 1.00 41.06 711 LEU B C 1
ATOM 897 O O . LEU A 1 115 ? 14.837 4.638 -10.687 1.00 45.49 711 LEU B O 1
ATOM 902 N N . PHE A 1 116 ? 13.740 2.976 -9.635 1.00 42.36 712 PHE B N 1
ATOM 903 C CA . PHE A 1 116 ? 14.859 2.049 -9.778 1.00 41.52 712 PHE B CA 1
ATOM 904 C C . PHE A 1 116 ? 15.079 1.669 -11.237 1.00 44.33 712 PHE B C 1
ATOM 905 O O . PHE A 1 116 ? 16.223 1.484 -11.670 1.00 42.12 712 PHE B O 1
ATOM 913 N N . SER A 1 117 ? 13.997 1.552 -12.010 1.00 42.43 713 SER B N 1
ATOM 914 C CA . SER A 1 117 ? 14.125 1.178 -13.416 1.00 49.31 713 SER B CA 1
ATOM 915 C C . SER A 1 117 ? 14.843 2.259 -14.215 1.00 49.72 713 SER B C 1
ATOM 916 O O . SER A 1 117 ? 15.617 1.953 -15.129 1.00 56.59 713 SER B O 1
ATOM 919 N N . ARG A 1 118 ? 14.603 3.527 -13.885 1.00 46.24 714 ARG B N 1
ATOM 920 C CA . ARG A 1 118 ? 15.221 4.646 -14.580 1.00 50.48 714 ARG B CA 1
ATOM 921 C C . ARG A 1 118 ? 16.592 5.006 -14.023 1.00 57.44 714 ARG B C 1
ATOM 922 O O . ARG A 1 118 ? 17.305 5.807 -14.638 1.00 57.77 714 ARG B O 1
ATOM 930 N N . GLN A 1 119 ? 16.974 4.428 -12.886 1.00 54.36 715 GLN B N 1
ATOM 931 C CA . GLN A 1 119 ? 18.264 4.656 -12.249 1.00 60.84 715 GLN B CA 1
ATOM 932 C C . GLN A 1 119 ? 19.358 3.736 -12.781 1.00 63.42 715 GLN B C 1
ATOM 933 O O . GLN A 1 119 ? 20.542 3.984 -12.523 1.00 72.92 715 GLN B O 1
ATOM 939 N N . THR A 1 120 ? 18.994 2.706 -13.541 1.00 63.99 716 THR B N 1
ATOM 940 C CA . THR A 1 120 ? 19.934 1.672 -13.950 1.00 73.40 716 THR B CA 1
ATOM 941 C C . THR A 1 120 ? 20.974 2.187 -14.945 1.00 78.57 716 THR B C 1
ATOM 942 O O . THR A 1 120 ? 20.832 3.251 -15.558 1.00 76.96 716 THR B O 1
ATOM 946 N N . VAL A 1 121 ? 22.039 1.392 -15.091 1.00 82.51 717 VAL B N 1
ATOM 947 C CA . VAL A 1 121 ? 23.201 1.735 -15.903 1.00 86.45 717 VAL B CA 1
ATOM 948 C C . VAL A 1 121 ? 23.022 1.170 -17.308 1.00 96.54 717 VAL B C 1
ATOM 949 O O . VAL A 1 121 ? 22.242 0.241 -17.536 1.00 97.05 717 VAL B O 1
ATOM 953 N N . ALA A 1 122 ? 23.754 1.749 -18.259 1.00 99.87 718 ALA B N 1
ATOM 954 C CA . ALA A 1 122 ? 23.833 1.260 -19.638 1.00 100.31 718 ALA B CA 1
ATOM 955 C C . ALA A 1 122 ? 22.464 0.957 -20.244 1.00 103.81 718 ALA B C 1
ATOM 956 O O . ALA A 1 122 ? 21.808 1.839 -20.793 1.00 106.41 718 ALA B O 1
ATOM 958 N N . SER B 1 1 ? 16.187 15.998 56.737 1.00 49.13 597 SER A N 1
ATOM 959 C CA . SER B 1 1 ? 16.347 16.707 57.994 1.00 41.84 597 SER A CA 1
ATOM 960 C C . SER B 1 1 ? 16.976 18.077 57.823 1.00 38.16 597 SER A C 1
ATOM 961 O O . SER B 1 1 ? 16.274 19.085 57.750 1.00 40.66 597 SER A O 1
ATOM 962 N N . SER B 1 2 ? 18.304 18.112 57.763 1.00 38.13 598 SER A N 1
ATOM 963 C CA . SER B 1 2 ? 19.013 19.359 57.546 1.00 34.76 598 SER A CA 1
ATOM 964 C C . SER B 1 2 ? 18.731 19.894 56.148 1.00 34.60 598 SER A C 1
ATOM 965 O O . SER B 1 2 ? 18.341 19.161 55.232 1.00 30.44 598 SER A O 1
ATOM 968 N N . LYS B 1 3 ? 18.935 21.200 55.988 1.00 33.62 599 LYS A N 1
ATOM 969 C CA . LYS B 1 3 ? 18.617 21.815 54.706 1.00 37.31 599 LYS A CA 1
ATOM 970 C C . LYS B 1 3 ? 19.552 21.302 53.614 1.00 39.15 599 LYS A C 1
ATOM 971 O O . LYS B 1 3 ? 19.154 21.196 52.449 1.00 36.22 599 LYS A O 1
ATOM 977 N N . GLU B 1 4 ? 20.785 20.953 53.986 1.00 34.57 600 GLU A N 1
ATOM 978 C CA . GLU B 1 4 ? 21.733 20.372 53.041 1.00 37.32 600 GLU A CA 1
ATOM 979 C C . GLU B 1 4 ? 21.280 18.992 52.576 1.00 31.60 600 GLU A C 1
ATOM 980 O O . GLU B 1 4 ? 21.369 18.673 51.384 1.00 35.43 600 GLU A O 1
ATOM 986 N N . VAL B 1 5 ? 20.814 18.151 53.504 1.00 33.23 601 VAL A N 1
ATOM 987 C CA . VAL B 1 5 ? 20.292 16.841 53.126 1.00 33.38 601 VAL A CA 1
ATOM 988 C C . VAL B 1 5 ? 19.039 16.995 52.276 1.00 37.86 601 VAL A C 1
ATOM 989 O O . VAL B 1 5 ? 18.859 16.289 51.275 1.00 36.04 601 VAL A O 1
ATOM 993 N N . ALA B 1 6 ? 18.155 17.918 52.660 1.00 33.38 602 ALA A N 1
ATOM 994 C CA . ALA B 1 6 ? 16.949 18.171 51.883 1.00 40.83 602 ALA A CA 1
ATOM 995 C C . ALA B 1 6 ? 17.298 18.504 50.439 1.00 40.29 602 ALA A C 1
ATOM 996 O O . ALA B 1 6 ? 16.929 17.773 49.515 1.00 41.87 602 ALA A O 1
ATOM 998 N N . GLU B 1 7 ? 18.056 19.585 50.261 1.00 40.77 603 GLU A N 1
ATOM 999 C CA . GLU B 1 7 ? 18.490 20.053 48.943 1.00 40.54 603 GLU A CA 1
ATOM 1000 C C . GLU B 1 7 ? 19.056 18.942 48.055 1.00 46.75 603 GLU A C 1
ATOM 1001 O O . GLU B 1 7 ? 18.860 18.953 46.840 1.00 44.38 603 GLU A O 1
ATOM 1007 N N . LEU B 1 8 ? 19.754 17.988 48.663 1.00 39.70 604 LEU A N 1
ATOM 1008 C CA . LEU B 1 8 ? 20.317 16.870 47.911 1.00 37.96 604 LEU A CA 1
ATOM 1009 C C . LEU B 1 8 ? 19.244 15.854 47.537 1.00 41.46 604 LEU A C 1
ATOM 1010 O O . LEU B 1 8 ? 19.295 15.263 46.451 1.00 40.81 604 LEU A O 1
ATOM 1015 N N . LYS B 1 9 ? 18.276 15.624 48.429 1.00 37.16 605 LYS A N 1
ATOM 1016 C CA . LYS B 1 9 ? 17.168 14.732 48.102 1.00 44.52 605 LYS A CA 1
ATOM 1017 C C . LYS B 1 9 ? 16.359 15.285 46.936 1.00 45.84 605 LYS A C 1
ATOM 1018 O O . LYS B 1 9 ? 15.913 14.530 46.066 1.00 46.71 605 LYS A O 1
ATOM 1024 N N . LYS B 1 10 ? 16.173 16.609 46.899 1.00 44.74 606 LYS A N 1
ATOM 1025 C CA . LYS B 1 10 ? 15.417 17.223 45.817 1.00 50.69 606 LYS A CA 1
ATOM 1026 C C . LYS B 1 10 ? 16.184 17.129 44.509 1.00 51.62 606 LYS A C 1
ATOM 1027 O O . LYS B 1 10 ? 15.575 17.124 43.435 1.00 49.26 606 LYS A O 1
ATOM 1033 N N . GLN B 1 11 ? 17.518 17.076 44.575 1.00 46.35 607 GLN A N 1
ATOM 1034 C CA . GLN B 1 11 ? 18.303 16.866 43.361 1.00 50.97 607 GLN A CA 1
ATOM 1035 C C . GLN B 1 11 ? 18.195 15.421 42.882 1.00 53.63 607 GLN A C 1
ATOM 1036 O O . GLN B 1 11 ? 18.096 15.167 41.675 1.00 54.00 607 GLN A O 1
ATOM 1042 N N . VAL B 1 12 ? 18.227 14.461 43.810 1.00 46.61 608 VAL A N 1
ATOM 1043 C CA . VAL B 1 12 ? 18.000 13.063 43.446 1.00 49.58 608 VAL A CA 1
ATOM 1044 C C . VAL B 1 12 ? 16.620 12.905 42.822 1.00 54.65 608 VAL A C 1
ATOM 1045 O O . VAL B 1 12 ? 16.458 12.274 41.770 1.00 56.19 608 VAL A O 1
ATOM 1049 N N . GLU B 1 13 ? 15.605 13.478 43.472 1.00 52.37 609 GLU A N 1
ATOM 1050 C CA . GLU B 1 13 ? 14.252 13.482 42.926 1.00 51.92 609 GLU A CA 1
ATOM 1051 C C . GLU B 1 13 ? 14.218 14.101 41.534 1.00 55.73 609 GLU A C 1
ATOM 1052 O O . GLU B 1 13 ? 13.580 13.568 40.618 1.00 58.34 609 GLU A O 1
ATOM 1058 N N . SER B 1 14 ? 14.910 15.229 41.358 1.00 53.62 610 SER A N 1
ATOM 1059 C CA . SER B 1 14 ? 14.885 15.925 40.075 1.00 57.70 610 SER A CA 1
ATOM 1060 C C . SER B 1 14 ? 15.495 15.075 38.969 1.00 62.91 610 SER A C 1
ATOM 1061 O O . SER B 1 14 ? 14.980 15.042 37.845 1.00 65.71 610 SER A O 1
ATOM 1064 N N . ALA B 1 15 ? 16.591 14.375 39.267 1.00 58.88 611 ALA A N 1
ATOM 1065 C CA . ALA B 1 15 ? 17.243 13.564 38.244 1.00 65.03 611 ALA A CA 1
ATOM 1066 C C . ALA B 1 15 ? 16.415 12.331 37.898 1.00 70.41 611 ALA A C 1
ATOM 1067 O O . ALA B 1 15 ? 16.358 11.924 36.732 1.00 70.76 611 ALA A O 1
ATOM 1069 N N . GLU B 1 16 ? 15.852 11.685 38.888 1.00 66.59 612 GLU A N 1
ATOM 1070 C CA . GLU B 1 16 ? 15.044 10.516 38.678 1.00 69.01 612 GLU A CA 1
ATOM 1071 C C . GLU B 1 16 ? 13.710 10.829 38.053 1.00 75.62 612 GLU A C 1
ATOM 1072 O O . GLU B 1 16 ? 12.831 10.004 37.903 1.00 75.94 612 GLU A O 1
ATOM 1078 N N . LEU B 1 17 ? 13.545 12.065 37.718 1.00 74.53 613 LEU A N 1
ATOM 1079 C CA . LEU B 1 17 ? 12.380 12.453 37.078 1.00 74.02 613 LEU A CA 1
ATOM 1080 C C . LEU B 1 17 ? 12.723 12.897 35.706 1.00 76.54 613 LEU A C 1
ATOM 1081 O O . LEU B 1 17 ? 11.879 12.946 34.908 1.00 80.43 613 LEU A O 1
ATOM 1086 N N . LYS B 1 18 ? 13.957 13.245 35.445 1.00 74.67 614 LYS A N 1
ATOM 1087 C CA . LYS B 1 18 ? 14.376 13.643 34.172 1.00 77.65 614 LYS A CA 1
ATOM 1088 C C . LYS B 1 18 ? 14.265 12.339 33.499 1.00 81.17 614 LYS A C 1
ATOM 1089 O O . LYS B 1 18 ? 13.861 12.261 32.370 1.00 80.45 614 LYS A O 1
ATOM 1095 N N . ASN B 1 19 ? 14.740 11.326 34.193 1.00 78.59 615 ASN A N 1
ATOM 1096 C CA . ASN B 1 19 ? 14.646 9.949 33.714 1.00 78.07 615 ASN A CA 1
ATOM 1097 C C . ASN B 1 19 ? 13.293 9.628 33.156 1.00 79.47 615 ASN A C 1
ATOM 1098 O O . ASN B 1 19 ? 13.178 9.200 32.001 1.00 79.94 615 ASN A O 1
ATOM 1103 N N . GLN B 1 20 ? 12.281 9.840 33.977 1.00 78.83 616 GLN A N 1
ATOM 1104 C CA . GLN B 1 20 ? 10.938 9.393 33.710 1.00 81.27 616 GLN A CA 1
ATOM 1105 C C . GLN B 1 20 ? 10.354 10.087 32.493 1.00 83.53 616 GLN A C 1
ATOM 1106 O O . GLN B 1 20 ? 9.467 9.537 31.813 1.00 84.63 616 GLN A O 1
ATOM 1112 N N . ARG B 1 21 ? 10.856 11.278 32.190 1.00 82.30 617 ARG A N 1
ATOM 1113 C CA . ARG B 1 21 ? 10.412 12.026 31.025 1.00 83.85 617 ARG A CA 1
ATOM 1114 C C . ARG B 1 21 ? 11.253 11.738 29.785 1.00 83.40 617 ARG A C 1
ATOM 1115 O O . ARG B 1 21 ? 10.709 11.704 28.675 1.00 85.87 617 ARG A O 1
ATOM 1123 N N . LEU B 1 22 ? 12.564 11.519 29.932 1.00 77.92 618 LEU A N 1
ATOM 1124 C CA . LEU B 1 22 ? 13.342 11.078 28.776 1.00 79.37 618 LEU A CA 1
ATOM 1125 C C . LEU B 1 22 ? 12.814 9.761 28.233 1.00 79.56 618 LEU A C 1
ATOM 1126 O O . LEU B 1 22 ? 12.705 9.586 27.015 1.00 79.83 618 LEU A O 1
ATOM 1131 N N . LYS B 1 23 ? 12.476 8.825 29.122 1.00 79.52 619 LYS A N 1
ATOM 1132 C CA . LYS B 1 23 ? 11.899 7.560 28.681 1.00 77.68 619 LYS A CA 1
ATOM 1133 C C . LYS B 1 23 ? 10.588 7.785 27.940 1.00 81.11 619 LYS A C 1
ATOM 1134 O O . LYS B 1 23 ? 10.405 7.307 26.814 1.00 83.04 619 LYS A O 1
ATOM 1140 N N . GLU B 1 24 ? 9.662 8.521 28.561 1.00 82.37 620 GLU A N 1
ATOM 1141 C CA . GLU B 1 24 ? 8.343 8.722 27.970 1.00 85.12 620 GLU A CA 1
ATOM 1142 C C . GLU B 1 24 ? 8.409 9.561 26.700 1.00 83.70 620 GLU A C 1
ATOM 1143 O O . GLU B 1 24 ? 7.559 9.409 25.816 1.00 84.90 620 GLU A O 1
ATOM 1149 N N . VAL B 1 25 ? 9.400 10.447 26.588 1.00 82.61 621 VAL A N 1
ATOM 1150 C CA . VAL B 1 25 ? 9.541 11.233 25.369 1.00 85.20 621 VAL A CA 1
ATOM 1151 C C . VAL B 1 25 ? 10.234 10.413 24.290 1.00 85.29 621 VAL A C 1
ATOM 1152 O O . VAL B 1 25 ? 9.821 10.422 23.125 1.00 85.58 621 VAL A O 1
ATOM 1156 N N . PHE B 1 26 ? 11.286 9.681 24.663 1.00 81.54 622 PHE A N 1
ATOM 1157 C CA . PHE B 1 26 ? 11.865 8.701 23.754 1.00 79.16 622 PHE A CA 1
ATOM 1158 C C . PHE B 1 26 ? 10.873 7.597 23.420 1.00 80.89 622 PHE A C 1
ATOM 1159 O O . PHE B 1 26 ? 11.037 6.916 22.404 1.00 78.92 622 PHE A O 1
ATOM 1167 N N . GLN B 1 27 ? 9.827 7.462 24.228 1.00 83.26 623 GLN A N 1
ATOM 1168 C CA . GLN B 1 27 ? 8.820 6.424 24.017 1.00 83.00 623 GLN A CA 1
ATOM 1169 C C . GLN B 1 27 ? 7.790 6.717 22.918 1.00 80.53 623 GLN A C 1
ATOM 1170 O O . GLN B 1 27 ? 7.440 5.824 22.147 1.00 79.75 623 GLN A O 1
ATOM 1176 N N . THR B 1 28 ? 7.307 7.955 22.842 1.00 81.29 624 THR A N 1
ATOM 1177 C CA . THR B 1 28 ? 6.298 8.300 21.848 1.00 78.85 624 THR A CA 1
ATOM 1178 C C . THR B 1 28 ? 6.925 8.565 20.485 1.00 79.07 624 THR A C 1
ATOM 1179 O O . THR B 1 28 ? 6.443 8.064 19.465 1.00 77.48 624 THR A O 1
ATOM 1183 N N . LYS B 1 29 ? 8.016 9.330 20.464 1.00 77.17 625 LYS A N 1
ATOM 1184 C CA . LYS B 1 29 ? 8.622 9.704 19.160 1.00 79.53 625 LYS A CA 1
ATOM 1185 C C . LYS B 1 29 ? 9.190 8.463 18.460 1.00 80.66 625 LYS A C 1
ATOM 1186 O O . LYS B 1 29 ? 9.156 8.433 17.216 1.00 74.12 625 LYS A O 1
ATOM 1192 N N . ILE B 1 30 ? 9.686 7.484 19.222 1.00 73.36 626 ILE A N 1
ATOM 1193 C CA . ILE B 1 30 ? 10.171 6.225 18.581 1.00 68.21 626 ILE A CA 1
ATOM 1194 C C . ILE B 1 30 ? 8.974 5.525 17.928 1.00 68.78 626 ILE A C 1
ATOM 1195 O O . ILE B 1 30 ? 9.081 5.173 16.741 1.00 68.75 626 ILE A O 1
ATOM 1200 N N . GLN B 1 31 ? 7.872 5.404 18.631 1.00 68.17 627 GLN A N 1
ATOM 1201 C CA . GLN B 1 31 ? 6.733 4.779 18.079 1.00 68.63 627 GLN A CA 1
ATOM 1202 C C . GLN B 1 31 ? 6.174 5.611 16.962 1.00 69.90 627 GLN A C 1
ATOM 1203 O O . GLN B 1 31 ? 5.751 5.053 16.000 1.00 67.85 627 GLN A O 1
ATOM 1209 N N . GLU B 1 32 ? 6.049 6.910 17.146 1.00 71.89 628 GLU A N 1
ATOM 1210 C CA . GLU B 1 32 ? 5.660 7.830 16.080 1.00 71.64 628 GLU A CA 1
ATOM 1211 C C . GLU B 1 32 ? 6.409 7.531 14.786 1.00 65.54 628 GLU A C 1
ATOM 1212 O O . GLU B 1 32 ? 5.804 7.448 13.713 1.00 60.90 628 GLU A O 1
ATOM 1218 N N . PHE B 1 33 ? 7.734 7.373 14.868 1.00 61.34 629 PHE A N 1
ATOM 1219 C CA . PHE B 1 33 ? 8.530 7.112 13.671 1.00 62.71 629 PHE A CA 1
ATOM 1220 C C . PHE B 1 33 ? 8.235 5.731 13.099 1.00 63.10 629 PHE A C 1
ATOM 1221 O O . PHE B 1 33 ? 8.123 5.563 11.877 1.00 54.68 629 PHE A O 1
ATOM 1229 N N . ARG B 1 34 ? 8.120 4.727 13.963 1.00 59.26 630 ARG A N 1
ATOM 1230 C CA . ARG B 1 34 ? 7.940 3.356 13.495 1.00 53.80 630 ARG A CA 1
ATOM 1231 C C . ARG B 1 34 ? 6.548 3.116 12.922 1.00 51.67 630 ARG A C 1
ATOM 1232 O O . ARG B 1 34 ? 6.393 2.468 11.879 1.00 51.25 630 ARG A O 1
ATOM 1240 N N . LYS B 1 35 ? 5.527 3.593 13.620 1.00 50.59 631 LYS A N 1
ATOM 1241 C CA . LYS B 1 35 ? 4.168 3.517 13.112 1.00 53.54 631 LYS A CA 1
ATOM 1242 C C . LYS B 1 35 ? 3.991 4.341 11.846 1.00 52.82 631 LYS A C 1
ATOM 1243 O O . LYS B 1 35 ? 3.169 3.992 10.988 1.00 50.83 631 LYS A O 1
ATOM 1249 N N . ALA B 1 36 ? 4.767 5.416 11.698 1.00 51.27 632 ALA A N 1
ATOM 1250 C CA . ALA B 1 36 ? 4.759 6.168 10.448 1.00 52.54 632 ALA A CA 1
ATOM 1251 C C . ALA B 1 36 ? 5.419 5.377 9.325 1.00 55.03 632 ALA A C 1
ATOM 1252 O O . ALA B 1 36 ? 4.909 5.343 8.199 1.00 47.08 632 ALA A O 1
ATOM 1254 N N . CYS B 1 37 ? 6.554 4.738 9.614 1.00 48.49 633 CYS A N 1
ATOM 1255 C CA . CYS B 1 37 ? 7.191 3.878 8.623 1.00 48.30 633 CYS A CA 1
ATOM 1256 C C . CYS B 1 37 ? 6.278 2.720 8.239 1.00 42.62 633 CYS A C 1
ATOM 1257 O O . CYS B 1 37 ? 6.246 2.302 7.075 1.00 39.51 633 CYS A O 1
ATOM 1260 N N . TYR B 1 38 ? 5.526 2.194 9.208 1.00 39.83 634 TYR A N 1
ATOM 1261 C CA . TYR B 1 38 ? 4.569 1.127 8.933 1.00 40.54 634 TYR A CA 1
ATOM 1262 C C . TYR B 1 38 ? 3.455 1.614 8.014 1.00 43.23 634 TYR A C 1
ATOM 1263 O O . TYR B 1 38 ? 3.180 1.007 6.973 1.00 35.76 634 TYR A O 1
ATOM 1272 N N . THR B 1 39 ? 2.806 2.721 8.384 1.00 42.95 635 THR A N 1
ATOM 1273 C CA . THR B 1 39 ? 1.687 3.236 7.599 1.00 40.67 635 THR A CA 1
ATOM 1274 C C . THR B 1 39 ? 2.118 3.598 6.183 1.00 43.70 635 THR A C 1
ATOM 1275 O O . THR B 1 39 ? 1.357 3.410 5.226 1.00 43.81 635 THR A O 1
ATOM 1279 N N . LEU B 1 40 ? 3.341 4.104 6.027 1.00 43.94 636 LEU A N 1
ATOM 1280 C CA . LEU B 1 40 ? 3.815 4.591 4.738 1.00 43.97 636 LEU A CA 1
ATOM 1281 C C . LEU B 1 40 ? 4.394 3.476 3.871 1.00 39.77 636 LEU A C 1
ATOM 1282 O O . LEU B 1 40 ? 3.983 3.307 2.719 1.00 36.11 636 LEU A O 1
ATOM 1287 N N . THR B 1 41 ? 5.344 2.710 4.406 1.00 33.30 637 THR A N 1
ATOM 1288 C CA . THR B 1 41 ? 6.017 1.679 3.627 1.00 36.29 637 THR A CA 1
ATOM 1289 C C . THR B 1 41 ? 5.322 0.327 3.691 1.00 34.51 637 THR A C 1
ATOM 1290 O O . THR B 1 41 ? 5.601 -0.537 2.851 1.00 32.92 637 THR A O 1
ATOM 1294 N N . GLY B 1 42 ? 4.434 0.121 4.658 1.00 33.53 638 GLY A N 1
ATOM 1295 C CA . GLY B 1 42 ? 3.797 -1.169 4.811 1.00 31.83 638 GLY A CA 1
ATOM 1296 C C . GLY B 1 42 ? 4.642 -2.211 5.500 1.00 31.99 638 GLY A C 1
ATOM 1297 O O . GLY B 1 42 ? 4.361 -3.406 5.363 1.00 29.18 638 GLY A O 1
ATOM 1298 N N . TYR B 1 43 ? 5.676 -1.802 6.234 1.00 31.47 639 TYR A N 1
ATOM 1299 C CA . TYR B 1 43 ? 6.532 -2.736 6.951 1.00 27.54 639 TYR A CA 1
ATOM 1300 C C . TYR B 1 43 ? 6.695 -2.290 8.392 1.00 31.16 639 TYR A C 1
ATOM 1301 O O . TYR B 1 43 ? 7.029 -1.131 8.662 1.00 33.96 639 TYR A O 1
ATOM 1310 N N . GLN B 1 44 ? 6.444 -3.219 9.305 1.00 28.88 640 GLN A N 1
ATOM 1311 C CA . GLN B 1 44 ? 6.681 -3.034 10.729 1.00 33.22 640 GLN A CA 1
ATOM 1312 C C . GLN B 1 44 ? 8.099 -3.515 11.025 1.00 36.52 640 GLN A C 1
ATOM 1313 O O . GLN B 1 44 ? 8.379 -4.716 10.954 1.00 35.32 640 GLN A O 1
ATOM 1319 N N . ILE B 1 45 ? 8.999 -2.585 11.336 1.00 31.91 641 ILE A N 1
ATOM 1320 C CA . ILE B 1 45 ? 10.418 -2.889 11.500 1.00 35.98 641 ILE A CA 1
ATOM 1321 C C . ILE B 1 45 ? 10.736 -2.929 12.990 1.00 36.62 641 ILE A C 1
ATOM 1322 O O . ILE B 1 45 ? 10.715 -1.898 13.672 1.00 38.18 641 ILE A O 1
ATOM 1327 N N . ASP B 1 46 ? 11.035 -4.123 13.494 1.00 35.06 642 ASP A N 1
ATOM 1328 C CA . ASP B 1 46 ? 11.447 -4.327 14.874 1.00 41.21 642 ASP A CA 1
ATOM 1329 C C . ASP B 1 46 ? 12.949 -4.573 14.935 1.00 43.05 642 ASP A C 1
ATOM 1330 O O . ASP B 1 46 ? 13.554 -5.064 13.979 1.00 37.27 642 ASP A O 1
ATOM 1335 N N . ILE B 1 47 ? 13.547 -4.232 16.071 1.00 47.30 643 ILE A N 1
ATOM 1336 C CA . ILE B 1 47 ? 14.932 -4.580 16.359 1.00 44.18 643 ILE A CA 1
ATOM 1337 C C . ILE B 1 47 ? 14.916 -5.799 17.271 1.00 50.71 643 ILE A C 1
ATOM 1338 O O . ILE B 1 47 ? 14.377 -5.746 18.383 1.00 54.05 643 ILE A O 1
ATOM 1343 N N . THR B 1 48 ? 15.490 -6.899 16.796 1.00 42.33 644 THR A N 1
ATOM 1344 C CA . THR B 1 48 ? 15.489 -8.137 17.557 1.00 45.23 644 THR A CA 1
ATOM 1345 C C . THR B 1 48 ? 16.490 -8.062 18.708 1.00 44.38 644 THR A C 1
ATOM 1346 O O . THR B 1 48 ? 17.241 -7.095 18.859 1.00 38.23 644 THR A O 1
ATOM 1350 N N . THR B 1 49 ? 16.501 -9.118 19.525 1.00 45.96 645 THR A N 1
ATOM 1351 C CA . THR B 1 49 ? 17.427 -9.185 20.648 1.00 53.49 645 THR A CA 1
ATOM 1352 C C . THR B 1 49 ? 18.882 -9.282 20.200 1.00 53.35 645 THR A C 1
ATOM 1353 O O . THR B 1 49 ? 19.778 -8.937 20.977 1.00 49.68 645 THR A O 1
ATOM 1357 N N . GLU B 1 50 ? 19.136 -9.739 18.973 1.00 49.91 646 GLU A N 1
ATOM 1358 C CA . GLU B 1 50 ? 20.481 -9.790 18.414 1.00 48.96 646 GLU A CA 1
ATOM 1359 C C . GLU B 1 50 ? 20.837 -8.537 17.622 1.00 44.99 646 GLU A C 1
ATOM 1360 O O . GLU B 1 50 ? 21.805 -8.559 16.852 1.00 41.30 646 GLU A O 1
ATOM 1366 N N . ASN B 1 51 ? 20.069 -7.457 17.783 1.00 41.26 647 ASN A N 1
ATOM 1367 C CA . ASN B 1 51 ? 20.298 -6.193 17.077 1.00 45.85 647 ASN A CA 1
ATOM 1368 C C . ASN B 1 51 ? 20.167 -6.349 15.562 1.00 44.69 647 ASN A C 1
ATOM 1369 O O . ASN B 1 51 ? 20.764 -5.590 14.794 1.00 42.87 647 ASN A O 1
ATOM 1374 N N . GLN B 1 52 ? 19.393 -7.335 15.122 1.00 39.41 648 GLN A N 1
ATOM 1375 C CA . GLN B 1 52 ? 18.997 -7.471 13.728 1.00 37.85 648 GLN A CA 1
ATOM 1376 C C . GLN B 1 52 ? 17.605 -6.875 13.536 1.00 41.59 648 GLN A C 1
ATOM 1377 O O . GLN B 1 52 ? 16.938 -6.469 14.490 1.00 35.22 648 GLN A O 1
ATOM 1383 N N . TYR B 1 53 ? 17.163 -6.829 12.282 1.00 30.22 649 TYR A N 1
ATOM 1384 C CA . TYR B 1 53 ? 15.965 -6.085 11.914 1.00 30.69 649 TYR A CA 1
ATOM 1385 C C . TYR B 1 53 ? 14.910 -7.037 11.371 1.00 34.77 649 TYR A C 1
ATOM 1386 O O . TYR B 1 53 ? 15.105 -7.654 10.319 1.00 31.75 649 TYR A O 1
ATOM 1395 N N . ARG B 1 54 ? 13.796 -7.135 12.091 1.00 33.08 650 ARG A N 1
ATOM 1396 C CA . ARG B 1 54 ? 12.683 -7.988 11.699 1.00 32.66 650 ARG A CA 1
ATOM 1397 C C . ARG B 1 54 ? 11.598 -7.145 11.038 1.00 36.53 650 ARG A C 1
ATOM 1398 O O . ARG B 1 54 ? 11.137 -6.152 11.601 1.00 38.11 650 ARG A O 1
ATOM 1406 N N . LEU B 1 55 ? 11.197 -7.551 9.839 1.00 29.30 651 LEU A N 1
ATOM 1407 C CA . LEU B 1 55 ? 10.180 -6.843 9.074 1.00 29.03 651 LEU A CA 1
ATOM 1408 C C . LEU B 1 55 ? 8.943 -7.718 8.933 1.00 29.00 651 LEU A C 1
ATOM 1409 O O . LEU B 1 55 ? 9.044 -8.882 8.533 1.00 33.12 651 LEU A O 1
ATOM 1414 N N . THR B 1 56 ? 7.782 -7.156 9.258 1.00 31.19 652 THR A N 1
ATOM 1415 C CA . THR B 1 56 ? 6.500 -7.807 9.027 1.00 27.93 652 THR A CA 1
ATOM 1416 C C . THR B 1 56 ? 5.662 -6.916 8.124 1.00 31.01 652 THR A C 1
ATOM 1417 O O . THR B 1 56 ? 5.580 -5.703 8.342 1.00 30.61 652 THR A O 1
ATOM 1421 N N . SER B 1 57 ? 5.047 -7.517 7.112 1.00 32.79 653 SER A N 1
ATOM 1422 C CA . SER B 1 57 ? 4.280 -6.757 6.139 1.00 30.67 653 SER A CA 1
ATOM 1423 C C . SER B 1 57 ? 2.897 -6.419 6.677 1.00 28.78 653 SER A C 1
ATOM 1424 O O . SER B 1 57 ? 2.280 -7.210 7.396 1.00 28.41 653 SER A O 1
ATOM 1427 N N . LEU B 1 58 ?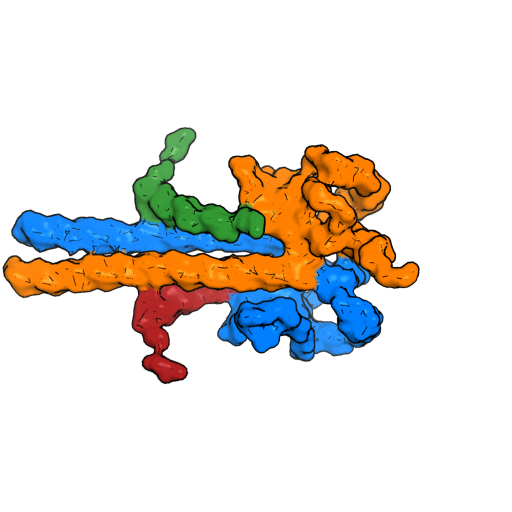 2.413 -5.228 6.318 1.00 33.97 654 LEU A N 1
ATOM 1428 C CA . LEU B 1 58 ? 1.029 -4.871 6.605 1.00 32.76 654 LEU A CA 1
ATOM 1429 C C . LEU B 1 58 ? 0.058 -5.853 5.958 1.00 37.30 654 LEU A C 1
ATOM 1430 O O . LEU B 1 58 ? -1.053 -6.053 6.462 1.00 36.48 654 LEU A O 1
ATOM 1435 N N . TYR B 1 59 ? 0.466 -6.486 4.858 1.00 35.68 655 TYR A N 1
ATOM 1436 C CA . TYR B 1 59 ? -0.373 -7.424 4.122 1.00 37.29 655 TYR A CA 1
ATOM 1437 C C . TYR B 1 59 ? 0.069 -8.872 4.323 1.00 34.81 655 TYR A C 1
ATOM 1438 O O . TYR B 1 59 ? -0.141 -9.716 3.448 1.00 33.40 655 TYR A O 1
ATOM 1447 N N . ALA B 1 60 ? 0.680 -9.171 5.468 1.00 31.37 656 ALA A N 1
ATOM 1448 C CA . ALA B 1 60 ? 1.133 -10.528 5.741 1.00 33.32 656 ALA A CA 1
ATOM 1449 C C . ALA B 1 60 ? -0.052 -11.480 5.850 1.00 38.58 656 ALA A C 1
ATOM 1450 O O . ALA B 1 60 ? -1.088 -11.146 6.430 1.00 35.71 656 ALA A O 1
ATOM 1452 N N . GLU B 1 61 ? 0.112 -12.679 5.287 1.00 38.81 657 GLU A N 1
ATOM 1453 C CA . GLU B 1 61 ? -0.966 -13.662 5.277 1.00 38.67 657 GLU A CA 1
ATOM 1454 C C . GLU B 1 61 ? -1.162 -14.298 6.648 1.00 47.94 657 GLU A C 1
ATOM 1455 O O . GLU B 1 61 ? -2.301 -14.522 7.075 1.00 40.06 657 GLU A O 1
ATOM 1461 N N . HIS B 1 62 ? -0.068 -14.597 7.347 1.00 40.16 658 HIS A N 1
ATOM 1462 C CA . HIS B 1 62 ? -0.102 -15.149 8.689 1.00 42.52 658 HIS A CA 1
ATOM 1463 C C . HIS B 1 62 ? 0.702 -14.264 9.634 1.00 44.37 658 HIS A C 1
ATOM 1464 O O . HIS B 1 62 ? 1.732 -13.710 9.233 1.00 39.78 658 HIS A O 1
ATOM 1471 N N . PRO B 1 63 ? 0.263 -14.110 10.887 1.00 44.44 659 PRO A N 1
ATOM 1472 C CA . PRO B 1 63 ? 0.873 -13.086 11.755 1.00 42.02 659 PRO A CA 1
ATOM 1473 C C . PRO B 1 63 ? 2.345 -13.318 12.052 1.00 42.17 659 PRO A C 1
ATOM 1474 O O . PRO B 1 63 ? 3.076 -12.347 12.287 1.00 40.43 659 PRO A O 1
ATOM 1478 N N . GLY B 1 64 ? 2.807 -14.567 12.049 1.00 37.78 660 GLY A N 1
ATOM 1479 C CA . GLY B 1 64 ? 4.211 -14.837 12.303 1.00 43.41 660 GLY A CA 1
ATOM 1480 C C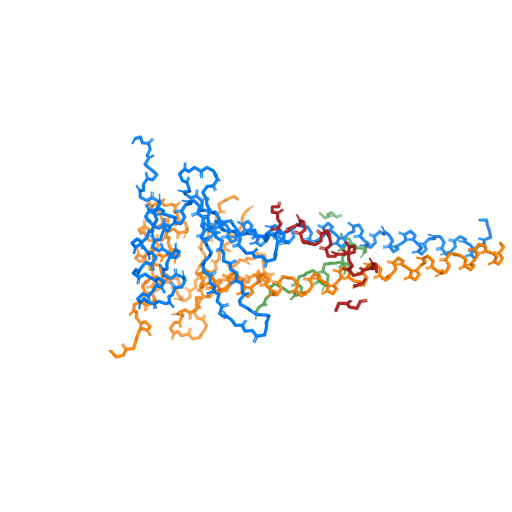 . GLY B 1 64 ? 5.132 -14.664 11.114 1.00 39.02 660 GLY A C 1
ATOM 1481 O O . GLY B 1 64 ? 6.353 -14.757 11.279 1.00 33.76 660 GLY A O 1
ATOM 1482 N N . ASP B 1 65 ? 4.583 -14.418 9.925 1.00 33.14 661 ASP A N 1
ATOM 1483 C CA . ASP B 1 65 ? 5.407 -14.261 8.732 1.00 33.76 661 ASP A CA 1
ATOM 1484 C C . ASP B 1 65 ? 6.265 -13.008 8.848 1.00 31.33 661 ASP A C 1
ATOM 1485 O O . ASP B 1 65 ? 5.754 -11.916 9.114 1.00 32.91 661 ASP A O 1
ATOM 1490 N N . CYS B 1 66 ? 7.569 -13.162 8.640 1.00 30.52 662 CYS A N 1
ATOM 1491 C CA . CYS B 1 66 ? 8.473 -12.028 8.767 1.00 27.72 662 CYS A CA 1
ATOM 1492 C C . CYS B 1 66 ? 9.725 -12.281 7.940 1.00 30.00 662 CYS A C 1
ATOM 1493 O O . CYS B 1 66 ? 10.006 -13.404 7.514 1.00 28.97 662 CYS A O 1
ATOM 1496 N N . LEU B 1 67 ? 10.467 -11.204 7.712 1.00 30.16 663 LEU A N 1
ATOM 1497 C CA . LEU B 1 67 ? 11.812 -11.258 7.170 1.00 31.68 663 LEU A CA 1
ATOM 1498 C C . LEU B 1 67 ? 12.766 -10.680 8.203 1.00 28.45 663 LEU A C 1
ATOM 1499 O O . LEU B 1 67 ? 12.400 -9.790 8.976 1.00 29.80 663 LEU A O 1
ATOM 1504 N N . ILE B 1 68 ? 13.991 -11.195 8.222 1.00 29.52 664 ILE A N 1
ATOM 1505 C CA . ILE B 1 68 ? 15.015 -10.709 9.136 1.00 31.46 664 ILE A CA 1
ATOM 1506 C C . ILE B 1 68 ? 16.239 -10.325 8.320 1.00 28.94 664 ILE A C 1
ATOM 1507 O O . ILE B 1 68 ? 16.768 -11.146 7.560 1.00 30.06 664 ILE A O 1
ATOM 1512 N N . PHE B 1 69 ? 16.669 -9.077 8.458 1.00 27.61 665 PHE A N 1
ATOM 1513 C CA . PHE B 1 69 ? 17.910 -8.596 7.878 1.00 30.52 665 PHE A CA 1
ATOM 1514 C C . PHE B 1 69 ? 18.896 -8.302 8.998 1.00 30.81 665 PHE A C 1
ATOM 1515 O O . PHE B 1 69 ? 18.504 -7.940 10.111 1.00 33.07 665 PHE A O 1
ATOM 1523 N N . LYS B 1 70 ? 20.179 -8.468 8.700 1.00 32.85 666 LYS A N 1
ATOM 1524 C CA . LYS B 1 70 ? 21.236 -8.128 9.639 1.00 36.31 666 LYS A CA 1
ATOM 1525 C C . LYS B 1 70 ? 22.231 -7.203 8.955 1.00 40.27 666 LYS A C 1
ATOM 1526 O O . LYS B 1 70 ? 22.515 -7.350 7.762 1.00 36.50 666 LYS A O 1
ATOM 1532 N N . ALA B 1 71 ? 22.728 -6.227 9.708 1.00 37.14 667 ALA A N 1
ATOM 1533 C CA . ALA B 1 71 ? 23.802 -5.375 9.225 1.00 39.45 667 ALA A CA 1
ATOM 1534 C C . ALA B 1 71 ? 25.126 -6.108 9.385 1.00 40.62 667 ALA A C 1
ATOM 1535 O O . ALA B 1 71 ? 25.417 -6.649 10.456 1.00 49.62 667 ALA A O 1
ATOM 1537 N N . THR B 1 72 ? 25.922 -6.137 8.315 1.00 39.82 668 THR A N 1
ATOM 1538 C CA . THR B 1 72 ? 27.185 -6.866 8.362 1.00 47.08 668 THR A CA 1
ATOM 1539 C C . THR B 1 72 ? 28.157 -6.247 9.358 1.00 47.40 668 THR A C 1
ATOM 1540 O O . THR B 1 72 ? 28.959 -6.964 9.967 1.00 53.91 668 THR A O 1
ATOM 1544 N N . SER B 1 73 ? 28.097 -4.927 9.544 1.00 49.06 669 SER A N 1
ATOM 1545 C CA . SER B 1 73 ? 29.023 -4.228 10.427 1.00 52.29 669 SER A CA 1
ATOM 1546 C C . SER B 1 73 ? 28.536 -2.808 10.692 1.00 55.12 669 SER A C 1
ATOM 1547 O O . SER B 1 73 ? 27.874 -2.210 9.835 1.00 56.29 669 SER A O 1
ATOM 1550 N N . PRO B 1 74 ? 28.835 -2.238 11.864 1.00 53.11 670 PRO A N 1
ATOM 1551 C CA . PRO B 1 74 ? 28.440 -0.839 12.107 1.00 53.88 670 PRO A CA 1
ATOM 1552 C C . PRO B 1 74 ? 29.102 0.146 11.160 1.00 54.32 670 PRO A C 1
ATOM 1553 O O . PRO B 1 74 ? 28.467 1.124 10.747 1.00 57.57 670 PRO A O 1
ATOM 1557 N N . SER B 1 75 ? 30.363 -0.088 10.796 1.00 48.69 671 SER A N 1
ATOM 1558 C CA . SER B 1 75 ? 31.114 0.813 9.934 1.00 49.07 671 SER A CA 1
ATOM 1559 C C . SER B 1 75 ? 30.880 0.544 8.450 1.00 54.80 671 SER A C 1
ATOM 1560 O O . SER B 1 75 ? 31.707 0.939 7.619 1.00 57.39 671 SER A O 1
ATOM 1563 N N . GLY B 1 76 ? 29.776 -0.119 8.102 1.00 56.94 672 GLY A N 1
ATOM 1564 C CA . GLY B 1 76 ? 29.433 -0.379 6.720 1.00 52.46 672 GLY A CA 1
ATOM 1565 C C . GLY B 1 76 ? 27.942 -0.221 6.501 1.00 55.73 672 GLY A C 1
ATOM 1566 O O . GLY B 1 76 ? 27.180 0.022 7.438 1.00 57.40 672 GLY A O 1
ATOM 1567 N N . SER B 1 77 ? 27.538 -0.368 5.240 1.00 57.68 673 SER A N 1
ATOM 1568 C CA . SER B 1 77 ? 26.143 -0.213 4.854 1.00 54.26 673 SER A CA 1
ATOM 1569 C C . SER B 1 77 ? 25.526 -1.471 4.257 1.00 52.93 673 SER A C 1
ATOM 1570 O O . SER B 1 77 ? 24.338 -1.454 3.925 1.00 55.67 673 SER A O 1
ATOM 1573 N N . LYS B 1 78 ? 26.288 -2.549 4.104 1.00 48.57 674 LYS A N 1
ATOM 1574 C CA . LYS B 1 78 ? 25.751 -3.770 3.529 1.00 45.23 674 LYS A CA 1
ATOM 1575 C C . LYS B 1 78 ? 24.778 -4.427 4.490 1.00 46.29 674 LYS A C 1
ATOM 1576 O O . LYS B 1 78 ? 24.930 -4.360 5.714 1.00 36.43 674 LYS A O 1
ATOM 1582 N N . MET B 1 79 ? 23.777 -5.093 3.933 1.00 40.91 675 MET A N 1
ATOM 1583 C CA . MET B 1 79 ? 22.897 -5.869 4.784 1.00 37.57 675 MET A CA 1
ATOM 1584 C C . MET B 1 79 ? 22.581 -7.183 4.093 1.00 33.93 675 MET A C 1
ATOM 1585 O O . MET B 1 79 ? 22.622 -7.277 2.865 1.00 35.95 675 MET A O 1
ATOM 1590 N N . GLN B 1 80 ? 22.248 -8.193 4.894 1.00 29.47 676 GLN A N 1
ATOM 1591 C CA . GLN B 1 80 ? 22.055 -9.550 4.413 1.00 32.53 676 GLN A CA 1
ATOM 1592 C C . GLN B 1 80 ? 20.738 -10.104 4.931 1.00 34.47 676 GLN A C 1
ATOM 1593 O O . GLN B 1 80 ? 20.345 -9.838 6.070 1.00 32.09 676 GLN A O 1
ATOM 1599 N N . LEU B 1 81 ? 20.056 -10.867 4.080 1.00 32.17 677 LEU A N 1
ATOM 1600 C CA . LEU B 1 81 ? 18.794 -11.502 4.434 1.00 30.31 677 LEU A CA 1
ATOM 1601 C C . LEU B 1 81 ? 19.077 -12.835 5.115 1.00 31.85 677 LEU A C 1
ATOM 1602 O O . LEU B 1 81 ? 19.787 -13.683 4.562 1.00 31.95 677 LEU A O 1
ATOM 1607 N N . LEU B 1 82 ? 18.533 -13.014 6.311 1.00 32.58 678 LEU A N 1
ATOM 1608 C CA . LEU B 1 82 ? 18.640 -14.280 7.015 1.00 30.00 678 LEU A CA 1
ATOM 1609 C C . LEU B 1 82 ? 17.406 -15.138 6.751 1.00 34.39 678 LEU A C 1
ATOM 1610 O O . LEU B 1 82 ? 16.328 -14.641 6.417 1.00 36.81 678 LEU A O 1
ATOM 1615 N N . GLU B 1 83 ? 17.584 -16.444 6.911 1.00 34.12 679 GLU A N 1
ATOM 1616 C CA . GLU B 1 83 ? 16.530 -17.399 6.604 1.00 35.50 679 GLU A CA 1
ATOM 1617 C C . GLU B 1 83 ? 15.428 -17.354 7.658 1.00 34.72 679 GLU A C 1
ATOM 1618 O O . GLU B 1 83 ? 15.701 -17.420 8.861 1.00 29.80 679 GLU A O 1
ATOM 1624 N N . THR B 1 84 ? 14.181 -17.235 7.206 1.00 31.35 680 THR A N 1
ATOM 1625 C CA . THR B 1 84 ? 13.013 -17.413 8.059 1.00 33.76 680 THR A CA 1
ATOM 1626 C C . THR B 1 84 ? 12.065 -18.404 7.399 1.00 31.41 680 THR A C 1
ATOM 1627 O O . THR B 1 84 ? 12.234 -18.784 6.237 1.00 33.99 680 THR A O 1
ATOM 1631 N N . GLU B 1 85 ? 11.057 -18.826 8.164 1.00 28.73 681 GLU A N 1
ATOM 1632 C CA . GLU B 1 85 ? 10.039 -19.710 7.612 1.00 33.45 681 GLU A CA 1
ATOM 1633 C C . GLU B 1 85 ? 9.333 -19.060 6.429 1.00 27.69 681 GLU A C 1
ATOM 1634 O O . GLU B 1 85 ? 9.027 -19.729 5.436 1.00 32.09 681 GLU A O 1
ATOM 1640 N N . PHE B 1 86 ? 9.086 -17.750 6.506 1.00 30.38 682 PHE A N 1
ATOM 1641 C CA . PHE B 1 86 ? 8.394 -17.078 5.412 1.00 36.11 682 PHE A CA 1
ATOM 1642 C C . PHE B 1 86 ? 9.307 -16.862 4.211 1.00 30.87 682 PHE A C 1
ATOM 1643 O O . PHE B 1 86 ? 8.861 -16.989 3.065 1.00 30.68 682 PHE A O 1
ATOM 1651 N N . SER B 1 87 ? 10.580 -16.525 4.442 1.00 31.25 683 SER A N 1
ATOM 1652 C CA . SER B 1 87 ? 11.496 -16.339 3.321 1.00 29.33 683 SER A CA 1
ATOM 1653 C C . SER B 1 87 ? 11.639 -17.609 2.492 1.00 28.77 683 SER A C 1
ATOM 1654 O O . SER B 1 87 ? 11.984 -17.528 1.307 1.00 34.25 683 SER A O 1
ATOM 1657 N N . HIS B 1 88 ? 11.368 -18.773 3.089 1.00 30.03 684 HIS A N 1
ATOM 1658 C CA . HIS B 1 88 ? 11.321 -20.021 2.334 1.00 33.24 684 HIS A CA 1
ATOM 1659 C C . HIS B 1 88 ? 10.307 -19.962 1.198 1.00 32.13 684 HIS A C 1
ATOM 1660 O O . HIS B 1 88 ? 10.473 -20.650 0.185 1.00 36.08 684 HIS A O 1
ATOM 1667 N N . THR B 1 89 ? 9.253 -19.157 1.347 1.00 30.89 685 THR A N 1
ATOM 1668 C CA . THR B 1 89 ? 8.149 -19.145 0.395 1.00 32.72 685 THR A CA 1
ATOM 1669 C C . THR B 1 89 ? 8.325 -18.146 -0.741 1.00 37.21 685 THR A C 1
ATOM 1670 O O . THR B 1 89 ? 7.505 -18.138 -1.665 1.00 34.48 685 THR A O 1
ATOM 1674 N N . VAL B 1 90 ? 9.356 -17.304 -0.704 1.00 30.41 686 VAL A N 1
ATOM 1675 C CA . VAL B 1 90 ? 9.511 -16.272 -1.725 1.00 30.06 686 VAL A CA 1
ATOM 1676 C C . VAL B 1 90 ? 10.875 -16.383 -2.395 1.00 29.59 686 VAL A C 1
ATOM 1677 O O . VAL B 1 90 ? 11.528 -15.370 -2.668 1.00 30.15 686 VAL A O 1
ATOM 1681 N N . GLY B 1 91 ? 11.302 -17.614 -2.685 1.00 29.06 687 GLY A N 1
ATOM 1682 C CA . GLY B 1 91 ? 12.595 -17.812 -3.319 1.00 37.31 687 GLY A CA 1
ATOM 1683 C C . GLY B 1 91 ? 12.716 -17.135 -4.670 1.00 36.00 687 GLY A C 1
ATOM 1684 O O . GLY B 1 91 ? 13.796 -16.667 -5.038 1.00 27.94 687 GLY A O 1
ATOM 1685 N N . GLU B 1 92 ? 11.616 -17.067 -5.425 1.00 32.28 688 GLU A N 1
ATOM 1686 C CA . GLU B 1 92 ? 11.664 -16.429 -6.737 1.00 31.37 688 GLU A CA 1
ATOM 1687 C C . GLU B 1 92 ? 11.888 -14.926 -6.617 1.00 31.72 688 GLU A C 1
ATOM 1688 O O . GLU B 1 92 ? 12.691 -14.352 -7.361 1.00 29.72 688 GLU A O 1
ATOM 1694 N N . LEU B 1 93 ? 11.187 -14.272 -5.686 1.00 32.41 689 LEU A N 1
ATOM 1695 C CA . LEU B 1 93 ? 11.393 -12.842 -5.469 1.00 29.95 689 LEU A CA 1
ATOM 1696 C C . LEU B 1 93 ? 12.807 -12.555 -4.980 1.00 29.17 689 LEU A C 1
ATOM 1697 O O . LEU B 1 93 ? 13.402 -11.533 -5.340 1.00 29.07 689 LEU A O 1
ATOM 1702 N N . ILE B 1 94 ? 13.358 -13.443 -4.151 1.00 27.50 690 ILE A N 1
ATOM 1703 C CA . ILE B 1 94 ? 14.720 -13.257 -3.657 1.00 27.64 690 ILE A CA 1
ATOM 1704 C C . ILE B 1 94 ? 15.716 -13.351 -4.806 1.00 26.06 690 ILE A C 1
ATOM 1705 O O . ILE B 1 94 ? 16.634 -12.531 -4.924 1.00 30.21 690 ILE A O 1
ATOM 1710 N N . GLU B 1 95 ? 15.544 -14.350 -5.672 1.00 30.33 691 GLU A N 1
ATOM 1711 C CA . GLU B 1 95 ? 16.460 -14.535 -6.794 1.00 31.66 691 GLU A CA 1
ATOM 1712 C C . GLU B 1 95 ? 16.453 -13.324 -7.719 1.00 33.71 691 GLU A C 1
ATOM 1713 O O . GLU B 1 95 ? 17.512 -12.821 -8.114 1.00 30.81 691 GLU A O 1
ATOM 1719 N N . VAL B 1 96 ? 15.263 -12.832 -8.065 1.00 30.45 692 VAL A N 1
ATOM 1720 C CA . VAL B 1 96 ? 15.157 -11.755 -9.046 1.00 31.25 692 VAL A CA 1
ATOM 1721 C C . VAL B 1 96 ? 15.700 -10.449 -8.479 1.00 32.32 692 VAL A C 1
ATOM 1722 O O . VAL B 1 96 ? 16.513 -9.768 -9.115 1.00 35.64 692 VAL A O 1
ATOM 1726 N N . HIS B 1 97 ? 15.264 -10.077 -7.278 1.00 30.90 693 HIS A N 1
ATOM 1727 C CA . HIS B 1 97 ? 15.523 -8.738 -6.762 1.00 26.27 693 HIS A CA 1
ATOM 1728 C C . HIS B 1 97 ? 16.714 -8.664 -5.815 1.00 29.62 693 HIS A C 1
ATOM 1729 O O . HIS B 1 97 ? 17.446 -7.669 -5.833 1.00 33.49 693 HIS A O 1
ATOM 1736 N N . LEU B 1 98 ? 16.936 -9.682 -4.988 1.00 29.24 694 LEU A N 1
ATOM 1737 C CA . LEU B 1 98 ? 18.085 -9.648 -4.093 1.00 29.66 694 LEU A CA 1
ATOM 1738 C C . LEU B 1 98 ? 19.354 -10.173 -4.753 1.00 33.21 694 LEU A C 1
ATOM 1739 O O . LEU B 1 98 ? 20.424 -9.579 -4.589 1.00 37.65 694 LEU A O 1
ATOM 1744 N N . ARG B 1 99 ? 19.261 -11.264 -5.510 1.00 27.98 695 ARG A N 1
ATOM 1745 C CA . ARG B 1 99 ? 20.454 -11.859 -6.100 1.00 30.90 695 ARG A CA 1
ATOM 1746 C C . ARG B 1 99 ? 20.808 -11.240 -7.449 1.00 33.54 695 ARG A C 1
ATOM 1747 O O . ARG B 1 99 ? 21.948 -10.815 -7.654 1.00 36.03 695 ARG A O 1
ATOM 1755 N N . ARG B 1 100 ? 19.850 -11.170 -8.375 1.00 30.38 696 ARG A N 1
ATOM 1756 C CA . ARG B 1 100 ? 20.172 -10.655 -9.702 1.00 36.04 696 ARG A CA 1
ATOM 1757 C C . ARG B 1 100 ? 20.224 -9.130 -9.728 1.00 35.83 696 ARG A C 1
ATOM 1758 O O . ARG B 1 100 ? 21.065 -8.552 -10.425 1.00 37.21 696 ARG A O 1
ATOM 1766 N N . GLN B 1 101 ? 19.352 -8.458 -8.973 1.00 33.49 697 GLN A N 1
ATOM 1767 C CA . GLN B 1 101 ? 19.301 -7.000 -9.002 1.00 32.60 697 GLN A CA 1
ATOM 1768 C C . GLN B 1 101 ? 20.032 -6.328 -7.847 1.00 35.20 697 GLN A C 1
ATOM 1769 O O . GLN B 1 101 ? 20.401 -5.155 -7.978 1.00 40.64 697 GLN A O 1
ATOM 1775 N N . ASP B 1 102 ? 20.231 -7.022 -6.725 1.00 33.89 698 ASP A N 1
ATOM 1776 C CA . ASP B 1 102 ? 20.980 -6.483 -5.586 1.00 33.67 698 ASP A CA 1
ATOM 1777 C C . ASP B 1 102 ? 20.346 -5.199 -5.051 1.00 34.69 698 ASP A C 1
ATOM 1778 O O . ASP B 1 102 ? 21.034 -4.218 -4.760 1.00 38.97 698 ASP A O 1
ATOM 1783 N N . SER B 1 103 ? 19.021 -5.198 -4.915 1.00 33.01 699 SER A N 1
ATOM 1784 C CA . SER B 1 103 ? 18.292 -4.039 -4.408 1.00 32.14 699 SER A CA 1
ATOM 1785 C C . SER B 1 103 ? 17.254 -4.505 -3.396 1.00 35.77 699 SER A C 1
ATOM 1786 O O . SER B 1 103 ? 16.220 -5.067 -3.774 1.00 26.89 699 SER A O 1
ATOM 1789 N N . ILE B 1 104 ? 17.531 -4.270 -2.109 1.00 28.86 700 ILE A N 1
ATOM 1790 C CA . ILE B 1 104 ? 16.529 -4.552 -1.077 1.00 29.57 700 ILE A CA 1
ATOM 1791 C C . ILE B 1 104 ? 15.272 -3.726 -1.268 1.00 26.39 700 ILE A C 1
ATOM 1792 O O . ILE B 1 104 ? 14.169 -4.273 -1.108 1.00 24.20 700 ILE A O 1
ATOM 1797 N N . PRO B 1 105 ? 15.329 -2.422 -1.590 1.00 28.35 701 PRO A N 1
ATOM 1798 C CA . PRO B 1 105 ? 14.072 -1.687 -1.817 1.00 35.27 701 PRO A CA 1
ATOM 1799 C C . PRO B 1 105 ? 13.231 -2.256 -2.947 1.00 33.44 701 PRO A C 1
ATOM 1800 O O . PRO B 1 105 ? 12.002 -2.328 -2.819 1.00 28.38 701 PRO A O 1
ATOM 1804 N N . ALA B 1 106 ? 13.856 -2.663 -4.055 1.00 33.45 702 ALA A N 1
ATOM 1805 C CA . ALA B 1 106 ? 13.099 -3.301 -5.129 1.00 37.19 702 ALA A CA 1
ATOM 1806 C C . ALA B 1 106 ? 12.484 -4.613 -4.659 1.00 30.38 702 ALA A C 1
ATOM 1807 O O . ALA B 1 106 ? 11.368 -4.964 -5.060 1.00 29.42 702 ALA A O 1
ATOM 1809 N N . PHE B 1 107 ? 13.197 -5.346 -3.801 1.00 25.29 703 PHE A N 1
ATOM 1810 C CA . PHE B 1 107 ? 12.674 -6.602 -3.270 1.00 24.84 703 PHE A CA 1
ATOM 1811 C C . PHE B 1 107 ? 11.437 -6.366 -2.414 1.00 28.59 703 PHE A C 1
ATOM 1812 O O . PHE B 1 107 ? 10.384 -6.974 -2.640 1.00 27.69 703 PHE A O 1
ATOM 1820 N N . LEU B 1 108 ? 11.545 -5.479 -1.423 1.00 26.64 704 LEU A N 1
ATOM 1821 C CA . LEU B 1 108 ? 10.419 -5.236 -0.526 1.00 26.79 704 LEU A CA 1
ATOM 1822 C C . LEU B 1 108 ? 9.259 -4.561 -1.247 1.00 26.71 704 LEU A C 1
ATOM 1823 O O . LEU B 1 108 ? 8.097 -4.785 -0.889 1.00 27.78 704 LEU A O 1
ATOM 1828 N N . SER B 1 109 ? 9.548 -3.738 -2.258 1.00 28.07 705 SER A N 1
ATOM 1829 C CA . SER B 1 109 ? 8.478 -3.142 -3.054 1.00 30.71 705 SER A CA 1
ATOM 1830 C C . SER B 1 109 ? 7.710 -4.213 -3.817 1.00 29.66 705 SER A C 1
ATOM 1831 O O . SER B 1 109 ? 6.473 -4.237 -3.805 1.00 28.62 705 SER A O 1
ATOM 1834 N N . SER B 1 110 ? 8.434 -5.112 -4.487 1.00 27.64 706 SER A N 1
ATOM 1835 C CA . SER B 1 110 ? 7.784 -6.185 -5.233 1.00 29.38 706 SER A CA 1
ATOM 1836 C C . SER B 1 110 ? 7.018 -7.116 -4.303 1.00 33.09 706 SER A C 1
ATOM 1837 O O . SER B 1 110 ? 5.933 -7.597 -4.649 1.00 28.81 706 SER A O 1
ATOM 1840 N N . LEU B 1 111 ? 7.567 -7.382 -3.116 1.00 27.67 707 LEU A N 1
ATOM 1841 C CA . LEU B 1 111 ? 6.874 -8.245 -2.165 1.00 26.96 707 LEU A CA 1
ATOM 1842 C C . LEU B 1 111 ? 5.613 -7.575 -1.630 1.00 28.18 707 LEU A C 1
ATOM 1843 O O . LEU B 1 111 ? 4.576 -8.230 -1.473 1.00 29.86 707 LEU A O 1
ATOM 1848 N N . THR B 1 112 ? 5.680 -6.270 -1.349 1.00 27.47 708 THR A N 1
ATOM 1849 C CA . THR B 1 112 ? 4.501 -5.551 -0.872 1.00 28.72 708 THR A CA 1
ATOM 1850 C C . THR B 1 112 ? 3.372 -5.617 -1.893 1.00 29.60 708 THR A C 1
ATOM 1851 O O . THR B 1 112 ? 2.222 -5.914 -1.549 1.00 30.24 708 THR A O 1
ATOM 1855 N N . LEU B 1 113 ? 3.687 -5.346 -3.161 1.00 30.88 709 LEU A N 1
ATOM 1856 C CA . LEU B 1 113 ? 2.665 -5.375 -4.202 1.00 32.65 709 LEU A CA 1
ATOM 1857 C C . LEU B 1 113 ? 2.092 -6.776 -4.373 1.00 32.82 709 LEU A C 1
ATOM 1858 O O . LEU B 1 113 ? 0.884 -6.939 -4.585 1.00 30.70 709 LEU A O 1
ATOM 1863 N N . GLU B 1 114 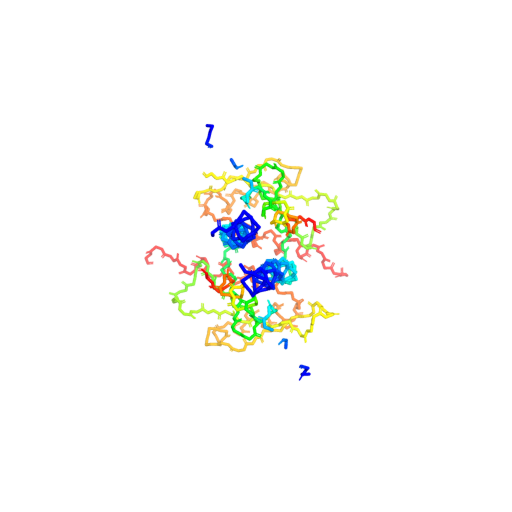? 2.942 -7.800 -4.271 1.00 27.65 710 GLU A N 1
ATOM 1864 C CA . GLU B 1 114 ? 2.471 -9.176 -4.402 1.00 32.06 710 GLU A CA 1
ATOM 1865 C C . GLU B 1 114 ? 1.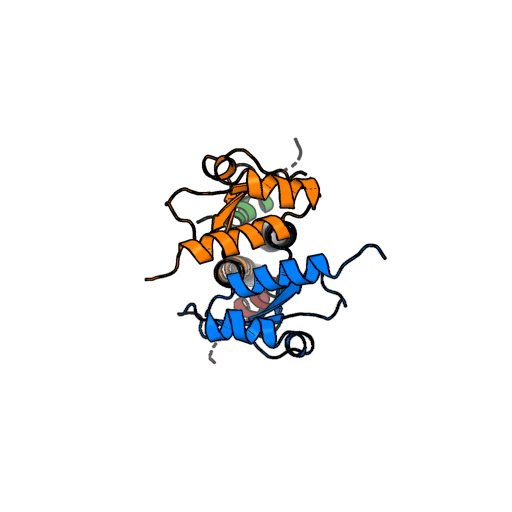558 -9.559 -3.242 1.00 37.33 710 GLU A C 1
ATOM 1866 O O . GLU B 1 114 ? 0.496 -10.156 -3.447 1.00 30.87 710 GLU A O 1
ATOM 1872 N N . LEU B 1 115 ? 1.957 -9.224 -2.012 1.00 27.58 711 LEU A N 1
ATOM 1873 C CA . LEU B 1 115 ? 1.116 -9.533 -0.859 1.00 28.38 711 LEU A CA 1
ATOM 1874 C C . LEU B 1 115 ? -0.187 -8.744 -0.898 1.00 26.87 711 LEU A C 1
ATOM 1875 O O . LEU B 1 115 ? -1.239 -9.251 -0.491 1.00 31.05 711 LEU A O 1
ATOM 1880 N N . PHE B 1 116 ? -0.137 -7.502 -1.386 1.00 31.19 712 PHE A N 1
ATOM 1881 C CA . PHE B 1 116 ? -1.355 -6.708 -1.515 1.00 33.46 712 PHE A CA 1
ATOM 1882 C C . PHE B 1 116 ? -2.354 -7.376 -2.452 1.00 34.29 712 PHE A C 1
ATOM 1883 O O . PHE B 1 116 ? -3.553 -7.432 -2.156 1.00 34.78 712 PHE A O 1
ATOM 1891 N N . SER B 1 117 ? -1.878 -7.893 -3.587 1.00 32.86 713 SER A N 1
ATOM 1892 C CA . SER B 1 117 ? -2.778 -8.535 -4.539 1.00 38.14 713 SER A CA 1
ATOM 1893 C C . SER B 1 117 ? -3.366 -9.827 -3.983 1.00 37.26 713 SER A C 1
ATOM 1894 O O . SER B 1 117 ? -4.489 -10.200 -4.344 1.00 34.19 713 SER A O 1
ATOM 1897 N N . ARG B 1 118 ? -2.637 -10.513 -3.099 1.00 31.57 714 ARG A N 1
ATOM 1898 C CA . ARG B 1 118 ? -3.124 -11.782 -2.564 1.00 34.28 714 ARG A CA 1
ATOM 1899 C C . ARG B 1 118 ? -4.210 -11.586 -1.514 1.00 31.64 714 ARG A C 1
ATOM 1900 O O . ARG B 1 118 ? -5.024 -12.490 -1.298 1.00 34.86 714 ARG A O 1
ATOM 1908 N N . GLN B 1 119 ? -4.237 -10.435 -0.844 1.00 32.95 715 GLN A N 1
ATOM 1909 C CA . GLN B 1 119 ? -5.176 -10.210 0.256 1.00 37.84 715 GLN A CA 1
ATOM 1910 C C . GLN B 1 119 ? -6.508 -9.701 -0.297 1.00 34.64 715 GLN A C 1
ATOM 1911 O O . GLN B 1 119 ? -6.871 -8.529 -0.182 1.00 36.75 715 GLN A O 1
ATOM 1917 N N . THR B 1 120 ? -7.246 -10.626 -0.905 1.00 32.90 716 THR A N 1
ATOM 1918 C CA . THR B 1 120 ? -8.551 -10.323 -1.468 1.00 32.96 716 THR A CA 1
ATOM 1919 C C . THR B 1 120 ? -9.617 -10.285 -0.374 1.00 34.00 716 THR A C 1
ATOM 1920 O O . THR B 1 120 ? -9.410 -10.749 0.751 1.00 32.87 716 THR A O 1
ATOM 1924 N N . VAL B 1 121 ? -10.775 -9.719 -0.721 1.00 33.77 717 VAL A N 1
ATOM 1925 C CA . VAL B 1 121 ? -11.885 -9.679 0.227 1.00 32.58 717 VAL A CA 1
ATOM 1926 C C . VAL B 1 121 ? -12.411 -11.084 0.488 1.00 30.85 717 VAL A C 1
ATOM 1927 O O . VAL B 1 121 ? -12.748 -11.437 1.625 1.00 32.78 717 VAL A O 1
ATOM 1931 N N . ALA B 1 122 ? -12.491 -11.915 -0.527 0.93 30.42 718 ALA A N 1
ATOM 1932 C CA . ALA B 1 122 ? -13.040 -13.236 -0.333 0.95 34.88 718 ALA A CA 1
ATOM 1933 C C . ALA B 1 122 ? -12.406 -14.294 -1.193 1.00 30.98 718 ALA A C 1
ATOM 1934 O O . ALA B 1 122 ? -11.748 -13.949 -2.112 0.99 35.89 718 ALA A O 1
ATOM 1936 N N . GLN C 2 3 ? -4.207 24.860 25.911 1.00 115.04 457 GLN C N 1
ATOM 1937 C CA . GLN C 2 3 ? -2.999 25.423 26.504 1.00 114.59 457 GLN C CA 1
ATOM 1938 C C . GLN C 2 3 ? -2.524 24.585 27.686 1.00 119.52 457 GLN C C 1
ATOM 1939 O O . GLN C 2 3 ? -2.359 25.101 28.792 1.00 119.48 457 GLN C O 1
ATOM 1941 N N . PRO C 2 4 ? -2.301 23.284 27.452 1.00 120.75 458 PRO C N 1
ATOM 1942 C CA . PRO C 2 4 ? -1.842 22.346 28.480 1.00 121.30 458 PRO C CA 1
ATOM 1943 C C . PRO C 2 4 ? -0.471 22.587 29.125 1.00 121.35 458 PRO C C 1
ATOM 1944 O O . PRO C 2 4 ? -0.378 22.442 30.319 1.00 120.53 458 PRO C O 1
ATOM 1958 N N . PRO C 2 6 ? 4.101 22.230 28.881 1.00 120.50 460 PRO C N 1
ATOM 1959 C CA . PRO C 2 6 ? 5.390 21.544 28.989 1.00 116.96 460 PRO C CA 1
ATOM 1960 C C . PRO C 2 6 ? 6.250 21.735 30.270 1.00 112.73 460 PRO C C 1
ATOM 1961 O O . PRO C 2 6 ? 7.076 22.647 30.323 1.00 109.74 460 PRO C O 1
ATOM 1976 N N . VAL C 2 8 ? 9.242 21.314 32.940 1.00 100.54 462 VAL C N 1
ATOM 1977 C CA . VAL C 2 8 ? 10.637 21.431 32.576 1.00 100.55 462 VAL C CA 1
ATOM 1978 C C . VAL C 2 8 ? 11.391 20.180 32.226 1.00 99.47 462 VAL C C 1
ATOM 1979 O O . VAL C 2 8 ? 12.189 20.208 31.312 1.00 98.62 462 VAL C O 1
ATOM 1983 N N . HIS C 2 9 ? 11.136 19.097 32.953 1.00 97.11 463 HIS C N 1
ATOM 1984 C CA . HIS C 2 9 ? 11.805 17.827 32.701 1.00 95.49 463 HIS C CA 1
ATOM 1985 C C . HIS C 2 9 ? 11.334 17.225 31.382 1.00 97.61 463 HIS C C 1
ATOM 1986 O O . HIS C 2 9 ? 12.061 16.470 30.737 1.00 95.72 463 HIS C O 1
ATOM 1993 N N . THR C 2 10 ? 10.111 17.566 30.988 1.00 99.65 464 THR C N 1
ATOM 1994 C CA . THR C 2 10 ? 9.537 17.065 29.745 1.00 98.25 464 THR C CA 1
ATOM 1995 C C . THR C 2 10 ? 10.088 17.828 28.546 1.00 97.84 464 THR C C 1
ATOM 1996 O O . THR C 2 10 ? 10.352 17.246 27.494 1.00 99.99 464 THR C O 1
ATOM 2000 N N . LYS C 2 11 ? 10.259 19.136 28.713 1.00 97.07 465 LYS C N 1
ATOM 2001 C CA . LYS C 2 11 ? 10.779 19.985 27.648 1.00 98.56 465 LYS C CA 1
ATOM 2002 C C . LYS C 2 11 ? 12.269 19.746 27.433 1.00 97.71 465 LYS C C 1
ATOM 2003 O O . LYS C 2 11 ? 12.773 19.869 26.317 1.00 97.24 465 LYS C O 1
ATOM 2009 N N . GLU C 2 12 ? 12.969 19.403 28.509 1.00 96.31 466 GLU C N 1
ATOM 2010 C CA . GLU C 2 12 ? 14.404 19.148 28.444 1.00 98.79 466 GLU C CA 1
ATOM 2011 C C . GLU C 2 12 ? 14.708 17.853 27.697 1.00 97.94 466 GLU C C 1
ATOM 2012 O O . GLU C 2 12 ? 15.752 17.727 27.055 1.00 95.44 466 GLU C O 1
ATOM 2018 N N . ALA C 2 13 ? 13.793 16.894 27.784 1.00 96.60 467 ALA C N 1
ATOM 2019 C CA . ALA C 2 13 ? 13.966 15.609 27.117 1.00 92.35 467 ALA C CA 1
ATOM 2020 C C . ALA C 2 13 ? 13.588 15.696 25.642 1.00 94.59 467 ALA C C 1
ATOM 2021 O O . ALA C 2 13 ? 13.992 14.856 24.838 1.00 93.07 467 ALA C O 1
ATOM 2023 N N . LEU C 2 14 ? 12.813 16.717 25.294 1.00 95.08 468 LEU C N 1
ATOM 2024 C CA . LEU C 2 14 ? 12.377 16.915 23.916 1.00 95.39 468 LEU C CA 1
ATOM 2025 C C . LEU C 2 14 ? 13.442 17.635 23.095 1.00 95.73 468 LEU C C 1
ATOM 2026 O O . LEU C 2 14 ? 13.417 17.603 21.865 1.00 97.29 468 LEU C O 1
ATOM 2031 N N . GLY C 2 15 ? 14.375 18.284 23.783 1.00 97.32 469 GLY C N 1
ATOM 2032 C CA . GLY C 2 15 ? 15.442 19.011 23.122 1.00 98.76 469 GLY C CA 1
ATOM 2033 C C . GLY C 2 15 ? 16.496 18.101 22.522 1.00 99.45 469 GLY C C 1
ATOM 2034 O O . GLY C 2 15 ? 17.194 18.482 21.582 1.00 101.02 469 GLY C O 1
ATOM 2035 N N . PHE C 2 16 ? 16.583 16.910 23.106 1.00 97.02 470 PHE C N 1
ATOM 2036 C CA . PHE C 2 16 ? 17.570 15.888 22.693 1.00 96.34 470 PHE C CA 1
ATOM 2037 C C . PHE C 2 16 ? 16.730 14.898 21.886 1.00 96.09 470 PHE C C 1
ATOM 2038 O O . PHE C 2 16 ? 17.241 14.386 20.892 1.00 95.98 470 PHE C O 1
ATOM 2046 N N . ILE C 2 17 ? 15.479 14.666 22.290 1.00 95.97 471 ILE C N 1
ATOM 2047 C CA . ILE C 2 17 ? 14.611 13.703 21.539 1.00 94.64 471 ILE C CA 1
ATOM 2048 C C . ILE C 2 17 ? 14.492 13.945 20.006 1.00 95.46 471 ILE C C 1
ATOM 2049 O O . ILE C 2 17 ? 14.987 13.115 19.238 1.00 95.85 471 ILE C O 1
ATOM 2054 N N . MET C 2 18 ? 14.068 15.113 19.573 1.00 95.76 472 MET C N 1
ATOM 2055 C CA . MET C 2 18 ? 13.850 15.450 18.186 1.00 94.23 472 MET C CA 1
ATOM 2056 C C . MET C 2 18 ? 15.095 15.636 17.380 1.00 94.01 472 MET C C 1
ATOM 2057 O O . MET C 2 18 ? 15.046 15.610 16.198 1.00 92.14 472 MET C O 1
ATOM 2062 N N . ASN C 2 19 ? 16.223 15.789 18.034 1.00 97.37 473 ASN C N 1
ATOM 2063 C CA . ASN C 2 19 ? 17.478 16.045 17.343 1.00 99.20 473 ASN C CA 1
ATOM 2064 C C . ASN C 2 19 ? 17.790 14.997 16.291 1.00 98.97 473 ASN C C 1
ATOM 2065 O O . ASN C 2 19 ? 18.142 15.325 15.189 1.00 99.90 473 ASN C O 1
ATOM 2070 N N . MET C 2 20 ? 17.587 13.737 16.595 1.00 97.26 474 MET C N 1
ATOM 2071 C CA . MET C 2 20 ? 17.870 12.744 15.609 1.00 94.84 474 MET C CA 1
ATOM 2072 C C . MET C 2 20 ? 16.677 12.324 14.725 1.00 89.26 474 MET C C 1
ATOM 2073 O O . MET C 2 20 ? 16.505 11.187 14.436 1.00 84.12 474 MET C O 1
ATOM 2078 N N . PHE C 2 21 ? 15.831 13.247 14.314 1.00 87.70 475 PHE C N 1
ATOM 2079 C CA . PHE C 2 21 ? 14.782 12.851 13.394 1.00 85.61 475 PHE C CA 1
ATOM 2080 C C . PHE C 2 21 ? 14.792 13.591 12.057 1.00 81.32 475 PHE C C 1
ATOM 2081 O O . PHE C 2 21 ? 13.809 13.641 11.384 1.00 74.58 475 PHE C O 1
ATOM 2089 N N . GLN C 2 22 ? 15.964 14.099 11.672 1.00 83.28 476 GLN C N 1
ATOM 2090 C CA . GLN C 2 22 ? 16.154 14.862 10.429 1.00 82.03 476 GLN C CA 1
ATOM 2091 C C . GLN C 2 22 ? 17.391 14.434 9.688 1.00 78.90 476 GLN C C 1
ATOM 2092 O O . GLN C 2 22 ? 18.240 13.827 10.267 1.00 80.67 476 GLN C O 1
ATOM 2098 N N . ALA C 2 23 ? 17.473 14.851 8.431 1.00 73.53 477 ALA C N 1
ATOM 2099 C CA . ALA C 2 23 ? 18.560 14.612 7.484 1.00 74.47 477 ALA C CA 1
ATOM 2100 C C . ALA C 2 23 ? 19.442 13.440 7.744 1.00 76.44 477 ALA C C 1
ATOM 2101 O O . ALA C 2 23 ? 20.584 13.433 7.336 1.00 83.87 477 ALA C O 1
ATOM 2103 N N . GLN D 2 3 ? 35.653 -7.048 25.158 1.00 107.85 457 GLN D N 1
ATOM 2104 C CA . GLN D 2 3 ? 34.684 -7.483 26.155 1.00 107.15 457 GLN D CA 1
ATOM 2105 C C . GLN D 2 3 ? 35.096 -7.015 27.518 1.00 111.95 457 GLN D C 1
ATOM 2106 O O . GLN D 2 3 ? 35.246 -7.803 28.427 1.00 113.18 457 GLN D O 1
ATOM 2108 N N . PRO D 2 4 ? 35.298 -5.707 27.657 1.00 113.44 458 PRO D N 1
ATOM 2109 C CA . PRO D 2 4 ? 35.663 -4.877 28.806 1.00 112.47 458 PRO D CA 1
ATOM 2110 C C . PRO D 2 4 ? 34.570 -4.899 29.820 1.00 110.54 458 PRO D C 1
ATOM 2111 O O . PRO D 2 4 ? 34.825 -4.820 30.989 1.00 109.56 458 PRO D O 1
ATOM 2125 N N . PRO D 2 6 ? 30.285 -3.460 29.654 1.00 106.46 460 PRO D N 1
ATOM 2126 C CA . PRO D 2 6 ? 29.742 -2.139 29.745 1.00 103.09 460 PRO D CA 1
ATOM 2127 C C . PRO D 2 6 ? 29.547 -1.879 31.213 1.00 102.39 460 PRO D C 1
ATOM 2128 O O . PRO D 2 6 ? 29.335 -2.766 32.010 1.00 103.19 460 PRO D O 1
ATOM 2143 N N . VAL D 2 8 ? 27.512 -0.304 34.334 1.00 93.43 462 VAL D N 1
ATOM 2144 C CA . VAL D 2 8 ? 26.091 -0.501 34.650 1.00 91.18 462 VAL D CA 1
ATOM 2145 C C . VAL D 2 8 ? 25.136 0.512 34.119 1.00 89.37 462 VAL D C 1
ATOM 2146 O O . VAL D 2 8 ? 24.014 0.199 33.914 1.00 89.04 462 VAL D O 1
ATOM 2150 N N . HIS D 2 9 ? 25.608 1.737 33.910 1.00 87.18 463 HIS D N 1
ATOM 2151 C CA . HIS D 2 9 ? 24.761 2.809 33.400 1.00 86.48 463 HIS D CA 1
ATOM 2152 C C . HIS D 2 9 ? 24.536 2.680 31.897 1.00 84.57 463 HIS D C 1
ATOM 2153 O O . HIS D 2 9 ? 23.551 3.187 31.362 1.00 81.00 463 HIS D O 1
ATOM 2160 N N . THR D 2 10 ? 25.456 1.999 31.222 1.00 85.98 464 THR D N 1
ATOM 2161 C CA . THR D 2 10 ? 25.357 1.804 29.780 1.00 83.86 464 THR D CA 1
ATOM 2162 C C . THR D 2 10 ? 24.497 0.591 29.440 1.00 85.24 464 THR D C 1
ATOM 2163 O O . THR D 2 10 ? 23.841 0.556 28.398 1.00 83.36 464 THR D O 1
ATOM 2167 N N . LYS D 2 11 ? 24.506 -0.402 30.323 1.00 83.78 465 LYS D N 1
ATOM 2168 C CA . LYS D 2 11 ? 23.723 -1.615 30.117 1.00 82.24 465 LYS D CA 1
ATOM 2169 C C . LYS D 2 11 ? 22.252 -1.374 30.437 1.00 79.45 465 LYS D C 1
ATOM 2170 O O . LYS D 2 11 ? 21.367 -1.804 29.697 1.00 81.37 465 LYS D O 1
ATOM 2176 N N . GLU D 2 12 ? 22.000 -0.683 31.544 1.00 78.11 466 GLU D N 1
ATOM 2177 C CA . GLU D 2 12 ? 20.638 -0.382 31.967 1.00 77.74 466 GLU D CA 1
ATOM 2178 C C . GLU D 2 12 ? 19.897 0.430 30.910 1.00 74.76 466 GLU D C 1
ATOM 2179 O O . GLU D 2 12 ? 18.734 0.161 30.610 1.00 69.69 466 GLU D O 1
ATOM 2185 N N . ALA D 2 13 ? 20.579 1.423 30.351 1.00 73.24 467 ALA D N 1
ATOM 2186 C CA . ALA D 2 13 ? 19.989 2.277 29.328 1.00 74.16 467 ALA D CA 1
ATOM 2187 C C . ALA D 2 13 ? 19.753 1.508 28.032 1.00 71.92 467 ALA D C 1
ATOM 2188 O O . ALA D 2 13 ? 18.771 1.745 27.330 1.00 71.76 467 ALA D O 1
ATOM 2190 N N . LEU D 2 14 ? 20.658 0.585 27.724 1.00 71.42 468 LEU D N 1
ATOM 2191 C CA . LEU D 2 14 ? 20.551 -0.219 26.512 1.00 73.05 468 LEU D CA 1
ATOM 2192 C C . LEU D 2 14 ? 19.472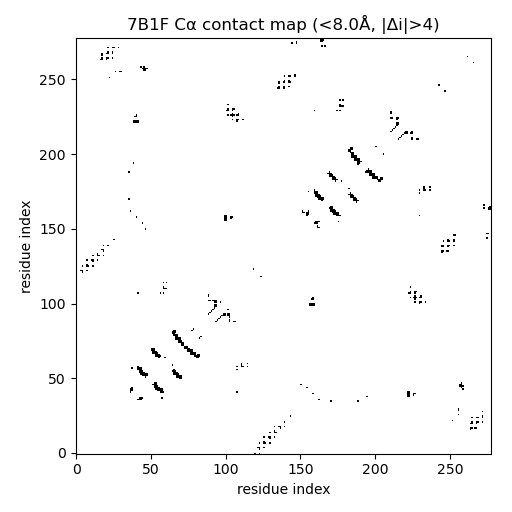 -1.290 26.641 1.00 74.61 468 LEU D C 1
ATOM 2193 O O . LEU D 2 14 ? 18.913 -1.745 25.643 1.00 75.54 468 LEU D O 1
ATOM 2198 N N . GLY D 2 15 ? 19.184 -1.688 27.876 1.00 73.17 469 GLY D N 1
ATOM 2199 C CA . GLY D 2 15 ? 18.180 -2.702 28.136 1.00 70.73 469 GLY D CA 1
ATOM 2200 C C . GLY D 2 15 ? 16.763 -2.208 27.921 1.00 74.12 469 GLY D C 1
ATOM 2201 O O . GLY D 2 15 ? 15.877 -2.979 27.552 1.00 75.46 469 GLY D O 1
ATOM 2202 N N . PHE D 2 16 ? 16.547 -0.916 28.151 1.00 74.73 470 PHE D N 1
ATOM 2203 C CA . PHE D 2 16 ? 15.226 -0.321 27.985 1.00 78.45 470 PHE D CA 1
ATOM 2204 C C . PHE D 2 16 ? 15.054 0.302 26.603 1.00 77.91 470 PHE D C 1
ATOM 2205 O O . PHE D 2 16 ? 13.961 0.286 26.038 1.00 79.97 470 PHE D O 1
ATOM 2213 N N . ILE D 2 17 ? 16.139 0.849 26.064 1.00 73.60 471 ILE D N 1
ATOM 2214 C CA . ILE D 2 17 ? 16.105 1.480 24.749 1.00 75.87 471 ILE D CA 1
ATOM 2215 C C . ILE D 2 17 ? 15.889 0.456 23.639 1.00 74.52 471 ILE D C 1
ATOM 2216 O O . ILE D 2 17 ? 15.266 0.753 22.620 1.00 75.13 471 ILE D O 1
ATOM 2221 N N . MET D 2 18 ? 16.408 -0.751 23.843 1.00 73.94 472 MET D N 1
ATOM 2222 C CA . MET D 2 18 ? 16.273 -1.819 22.858 1.00 73.39 472 MET D CA 1
ATOM 2223 C C . MET D 2 18 ? 14.933 -2.536 22.991 1.00 74.36 472 MET D C 1
ATOM 2224 O O . MET D 2 18 ? 14.523 -3.274 22.096 1.00 76.74 472 MET D O 1
ATOM 2229 N N . ASN D 2 19 ? 14.256 -2.313 24.112 1.00 75.51 473 ASN D N 1
ATOM 2230 C CA . ASN D 2 19 ? 12.962 -2.939 24.362 1.00 76.51 473 ASN D CA 1
ATOM 2231 C C . ASN D 2 19 ? 11.831 -2.162 23.697 1.00 75.03 473 ASN D C 1
ATOM 2232 O O . ASN D 2 19 ? 10.736 -2.689 23.500 1.00 78.43 473 ASN D O 1
ATOM 2237 N N . MET D 2 20 ? 12.136 -0.890 23.439 1.00 71.71 474 MET D N 1
ATOM 2238 C CA . MET D 2 20 ? 11.277 0.063 22.792 1.00 73.80 474 MET D CA 1
ATOM 2239 C C . MET D 2 20 ? 11.369 0.006 21.267 1.00 73.50 474 MET D C 1
ATOM 2240 O O . MET D 2 20 ? 10.744 0.771 20.631 1.00 68.45 474 MET D O 1
ATOM 2245 N N . PHE D 2 21 ? 12.302 -0.766 20.798 1.00 72.68 475 PHE D N 1
ATOM 2246 C CA . PHE D 2 21 ? 12.444 -0.962 19.405 1.00 69.67 475 PHE D CA 1
ATOM 2247 C C . PHE D 2 21 ? 11.857 -2.290 19.020 1.00 67.23 475 PHE D C 1
ATOM 2248 O O . PHE D 2 21 ? 11.666 -2.555 17.890 1.00 60.82 475 PHE D O 1
ATOM 2256 N N . GLN D 2 22 ? 11.538 -3.059 20.010 1.00 72.89 476 GLN D N 1
ATOM 2257 C CA . GLN D 2 22 ? 10.923 -4.296 19.819 1.00 68.94 476 GLN D CA 1
ATOM 2258 C C . GLN D 2 22 ? 9.509 -3.936 20.146 1.00 73.67 476 GLN D C 1
ATOM 2259 O O . GLN D 2 22 ? 9.209 -3.912 21.343 1.00 80.84 476 GLN D O 1
ATOM 2265 N N . ALA D 2 23 ? 8.658 -3.619 19.157 1.00 68.65 477 ALA D N 1
ATOM 2266 C CA . ALA D 2 23 ? 7.292 -3.233 19.461 1.00 75.43 477 ALA D CA 1
ATOM 2267 C C . ALA D 2 23 ? 7.152 -2.187 20.565 1.00 76.20 477 ALA D C 1
ATOM 2268 O O . ALA D 2 23 ? 6.032 -1.832 20.962 1.00 77.41 477 ALA D O 1
#

InterPro domains:
  IPR008672 Spindle assembly checkpoint component Mad1 [PF05557] (54-716)
  IPR008672 Spindle assembly checkpoint component Mad1 [PTHR23168] (33-717)

GO terms:
  GO:0005634 nucleus (C, IDA)
  GO:0005515 protein binding (F, IPI)
  GO:0097431 mitotic spindle pole (C, IDA)
  GO:0072686 mitotic spindle (C, IDA)
  GO:0000776 kinetochore (C, IDA)
  GO:0005635 nuclear envelope (C, IDA)
  GO:0043515 kinetochore binding (F, IDA)
  GO:0090235 regulation of metaphase plate congression (P, IDA)
  GO:0005634 nucleus (C, EXP)
  GO:0005737 cytoplasm (C, EXP)
  GO:0007094 mitotic spindle assembly checkpoint signaling (P, IMP)
  GO:0090267 positive regulation of mitotic cell cycle spindle assembly checkpoint (P, IMP)
  GO:0005829 cytosol (C, TAS)
  GO:0042802 identical protein binding (F, IPI)
  GO:0031965 nuclear membrane (C, IDA)
  GO:0005654 nucleoplasm (C, IDA)
  GO:0090267 positive regulation of mitotic cell cycle spindle assembly checkpoint (P, IDA)
  GO:0044615 nuclear pore nuclear basket (C, IDA)
  GO:0007094 mitotic spindle assembly checkpoint signaling (P, IDA)
  GO:0005635 nuclear envelope (C, EXP)

Sequence (278 aa):
SSKEVAELKKQVESAELKNQRLKEVFQTKIQEFRKACYTLTGYQIDITTENQYRLTSLYAEHPGDCLIFKATSKMQLLETEFSHTVGELIEVHLRRQDSIPAFLSSLTLELFSRQTVASSKEVAELKKQVESAELKNQRLKEVFQTKIQEFRKACYTLTGYQIDITTENQYRLTSLYAEHPGDCLIFKATSPSGSKMQLLETEFSHTVGELIEVHLRRQDSIPAFLSSLTLELFSRQTVAQPPVHTKEALGFIMNMFQAQPPVHTKEALGFIMNMFQA

Secondary structure (DSSP, 8-state):
--HHHHHHHHHHHHHHHHHHHHHHHHHHHHHHHHHHHHHHHSEEEEE-TTS-EEEEETT-SSTT--EEEEES-TT---EEEEP-TTGGGGHHHIIIIIIIS--HHHHHHHHHHHHHHH----/-HHHHHHHHHHHHHHHHHHHHHHHHHHHHHHHHHHHHHHHHSEEEEE-TTSEEEEEETT-SSTT--EEEEE---EEEPP-HHHHHTHHHIIIIIIIS--HHHHHHHHHHHHHHHH---/----HHHHHHHHHGGGG--/----HHHHHHHHHTTSS--